Protein AF-A0A1Z5LH35-F1 (afdb_monomer)

InterPro domains:
  IPR001895 Ras guanine-nucleotide exchange factors catalytic domain [PF00617] (7-80)
  IPR023578 Ras guanine nucleotide exchange factor domain superfamily [SSF48366] (7-78)
  IPR036964 Ras guanine-nucleotide exchange factor, catalytic domain superfamily [G3DSA:1.10.840.10] (1-192)
  IPR051853 Adapter protein with SH2 and Ras-GEF domains [PTHR14247] (2-189)

Secondary structure (DSSP, 8-state):
--TTTTS-BHHHHHHHHHHHHSHHHHT-HHHHHHHHHH-HHHHHHIIIIIHHHHHHHHTT-SPPPTT-SB---HHHHHHHHHHHHHHHHT-------TTTTTSTTTTHHHHHHHHHHHHHHHHTHHHHHHHHHHHHTT-PPPHHHHHHTSHHHHHHHHHHHHHHTS-HHHHHHHHHHHHHHHHHHHSPPPPP-

Structure (mmCIF, N/CA/C/O backbone):
data_AF-A0A1Z5LH35-F1
#
_entry.id   AF-A0A1Z5LH35-F1
#
loop_
_atom_site.group_PDB
_atom_site.id
_atom_site.type_symbol
_atom_site.label_atom_id
_atom_site.label_alt_id
_atom_site.label_comp_id
_atom_site.label_asym_id
_atom_site.label_entity_id
_atom_site.label_seq_id
_atom_site.pdbx_PDB_ins_code
_atom_site.Cartn_x
_atom_site.Cartn_y
_atom_site.Cartn_z
_atom_site.occupancy
_atom_site.B_iso_or_equiv
_atom_site.auth_seq_id
_atom_site.auth_comp_id
_atom_site.auth_asym_id
_atom_site.auth_atom_id
_atom_site.pdbx_PDB_model_num
ATOM 1 N N . MET A 1 1 ? 2.728 -15.321 1.284 1.00 66.44 1 MET A N 1
ATOM 2 C CA . MET A 1 1 ? 4.068 -14.771 0.974 1.00 66.44 1 MET A CA 1
ATOM 3 C C . MET A 1 1 ? 4.101 -13.299 1.347 1.00 66.44 1 MET A C 1
ATOM 5 O O . MET A 1 1 ? 3.057 -12.666 1.276 1.00 66.44 1 MET A O 1
ATOM 9 N N . ASP A 1 2 ? 5.255 -12.774 1.773 1.00 84.06 2 ASP A N 1
ATOM 10 C CA . ASP A 1 2 ? 5.416 -11.344 2.081 1.00 84.06 2 ASP A CA 1
ATOM 11 C C . ASP A 1 2 ? 5.342 -10.488 0.805 1.00 84.06 2 ASP A C 1
ATOM 13 O O . ASP A 1 2 ? 6.033 -10.760 -0.179 1.00 84.06 2 ASP A O 1
ATOM 17 N N . THR A 1 3 ? 4.511 -9.445 0.819 1.00 85.94 3 THR A N 1
ATOM 18 C CA . THR A 1 3 ? 4.227 -8.615 -0.360 1.00 85.94 3 THR A CA 1
ATOM 19 C C . THR A 1 3 ? 5.450 -7.836 -0.852 1.00 85.94 3 THR A C 1
ATOM 21 O O . THR A 1 3 ? 5.649 -7.712 -2.059 1.00 85.94 3 THR A O 1
ATOM 24 N N . LYS A 1 4 ? 6.293 -7.319 0.053 1.00 85.19 4 LYS A N 1
ATOM 25 C CA . LYS A 1 4 ? 7.402 -6.424 -0.309 1.00 85.19 4 LYS A CA 1
ATOM 26 C C . LYS A 1 4 ? 8.684 -7.196 -0.606 1.00 85.19 4 LYS A C 1
ATOM 28 O O . LYS A 1 4 ? 9.281 -6.983 -1.653 1.00 85.19 4 LYS A O 1
ATOM 33 N N . THR A 1 5 ? 9.156 -8.024 0.321 1.00 82.19 5 THR A N 1
ATOM 34 C CA . THR A 1 5 ? 10.493 -8.632 0.241 1.00 82.19 5 THR A CA 1
ATOM 35 C C . THR A 1 5 ? 10.489 -9.942 -0.529 1.00 82.19 5 THR A C 1
ATOM 37 O O . THR A 1 5 ? 11.416 -10.172 -1.301 1.00 82.19 5 THR A O 1
ATOM 40 N N . ALA A 1 6 ? 9.456 -10.772 -0.357 1.00 83.62 6 ALA A N 1
ATOM 41 C CA . ALA A 1 6 ? 9.382 -12.065 -1.033 1.00 83.62 6 ALA A CA 1
ATOM 42 C C . ALA A 1 6 ? 8.873 -11.928 -2.472 1.00 83.62 6 ALA A C 1
ATOM 44 O O . ALA A 1 6 ? 9.459 -12.507 -3.379 1.00 83.62 6 ALA A O 1
ATOM 45 N N . VAL A 1 7 ? 7.813 -11.141 -2.687 1.00 88.88 7 VAL A N 1
ATOM 46 C CA . VAL A 1 7 ? 7.216 -10.976 -4.025 1.00 88.88 7 VAL A CA 1
ATOM 47 C C . VAL A 1 7 ? 7.781 -9.769 -4.774 1.00 88.88 7 VAL A C 1
ATOM 49 O O . VAL A 1 7 ? 7.740 -9.735 -5.996 1.00 88.88 7 VAL A O 1
ATOM 52 N N . GLY A 1 8 ? 8.293 -8.743 -4.090 1.00 93.00 8 GLY A N 1
ATOM 53 C CA . GLY A 1 8 ? 8.664 -7.501 -4.776 1.00 93.00 8 GLY A CA 1
ATOM 54 C C . GLY A 1 8 ? 7.445 -6.791 -5.377 1.00 93.00 8 GLY A C 1
ATOM 55 O O . GLY A 1 8 ? 7.545 -6.197 -6.448 1.00 93.00 8 GLY A O 1
ATOM 56 N N . ASN A 1 9 ? 6.279 -6.894 -4.733 1.00 95.25 9 ASN A N 1
ATOM 57 C CA . ASN A 1 9 ? 5.055 -6.201 -5.122 1.00 95.25 9 ASN A CA 1
ATOM 58 C C . ASN A 1 9 ? 4.948 -4.875 -4.353 1.00 95.25 9 ASN A C 1
ATOM 60 O O . ASN A 1 9 ? 4.349 -4.791 -3.278 1.00 95.25 9 ASN A O 1
ATOM 64 N N . LEU A 1 10 ? 5.548 -3.823 -4.903 1.00 94.94 10 LEU A N 1
ATOM 65 C CA . LEU A 1 10 ? 5.571 -2.502 -4.279 1.00 94.94 10 LEU A CA 1
ATOM 66 C C . LEU A 1 10 ? 4.203 -1.812 -4.340 1.00 94.94 10 LEU A C 1
ATOM 68 O O . LEU A 1 10 ? 3.834 -1.137 -3.383 1.00 94.94 10 LEU A O 1
ATOM 72 N N . HIS A 1 11 ? 3.420 -2.028 -5.401 1.00 93.81 11 HIS A N 1
ATOM 73 C CA . HIS A 1 11 ? 2.063 -1.482 -5.513 1.00 93.81 11 HIS A CA 1
ATOM 74 C C . HIS A 1 11 ? 1.117 -2.038 -4.432 1.00 93.81 11 HIS A C 1
ATOM 76 O O . HIS A 1 11 ? 0.473 -1.277 -3.709 1.00 93.81 11 HIS A O 1
ATOM 82 N N . GLY A 1 12 ? 1.085 -3.361 -4.250 1.00 94.00 12 GLY A N 1
ATOM 83 C CA . GLY A 1 12 ? 0.299 -4.006 -3.196 1.00 94.00 12 GLY A CA 1
ATOM 84 C C . GLY A 1 12 ? 0.785 -3.632 -1.795 1.00 94.00 12 GLY A C 1
ATOM 85 O O . GLY A 1 12 ? -0.023 -3.386 -0.900 1.00 94.00 12 GLY A O 1
ATOM 86 N N . PHE A 1 13 ? 2.104 -3.513 -1.609 1.00 95.50 13 PHE A N 1
ATOM 87 C CA . PHE A 1 13 ? 2.681 -2.994 -0.368 1.00 95.50 13 PHE A CA 1
ATOM 88 C C . PHE A 1 13 ? 2.181 -1.574 -0.062 1.00 95.50 13 PHE A C 1
ATOM 90 O O . PHE A 1 13 ? 1.767 -1.310 1.068 1.00 95.50 13 PHE A O 1
ATOM 97 N N . THR A 1 14 ? 2.154 -0.676 -1.052 1.00 94.62 14 THR A N 1
ATOM 98 C CA . THR A 1 14 ? 1.610 0.679 -0.892 1.00 94.62 14 THR A CA 1
ATOM 99 C C . THR A 1 14 ? 0.160 0.656 -0.419 1.00 94.62 14 THR A C 1
ATOM 101 O O . THR A 1 14 ? -0.150 1.361 0.541 1.00 94.62 14 THR A O 1
ATOM 104 N N . GLY A 1 15 ? -0.701 -0.176 -1.014 1.00 94.56 15 GLY A N 1
ATOM 105 C CA . GLY A 1 15 ? -2.107 -0.283 -0.604 1.00 94.56 15 GLY A CA 1
ATOM 106 C C . GLY A 1 15 ? -2.273 -0.664 0.873 1.00 94.56 15 GLY A C 1
ATOM 107 O O . GLY A 1 15 ? -3.023 -0.016 1.605 1.00 94.56 15 GLY A O 1
ATOM 108 N N . ILE A 1 16 ? -1.498 -1.645 1.353 1.00 95.94 16 ILE A N 1
ATOM 109 C CA . ILE A 1 16 ? -1.498 -2.052 2.771 1.00 95.94 16 ILE A CA 1
ATOM 110 C C . ILE A 1 16 ? -1.027 -0.899 3.668 1.00 95.94 16 ILE A C 1
ATOM 112 O O . ILE A 1 16 ? -1.641 -0.605 4.695 1.00 95.94 16 ILE A O 1
ATOM 116 N N . MET A 1 17 ? 0.058 -0.226 3.288 1.00 95.75 17 MET A N 1
ATOM 117 C CA . MET A 1 17 ? 0.629 0.856 4.090 1.00 95.75 17 MET A CA 1
ATOM 118 C C . MET A 1 17 ? -0.280 2.085 4.161 1.00 95.75 17 MET A C 1
ATOM 120 O O . MET A 1 17 ? -0.356 2.724 5.214 1.00 95.75 17 MET A O 1
ATOM 124 N N . GLN A 1 18 ? -0.991 2.403 3.078 1.00 93.81 18 GLN A N 1
ATOM 125 C CA . GLN A 1 18 ? -1.991 3.469 3.068 1.00 93.81 18 GLN A CA 1
ATOM 126 C C . GLN A 1 18 ? -3.184 3.116 3.953 1.00 93.81 18 GLN A C 1
ATOM 128 O O . GLN A 1 18 ? -3.599 3.959 4.746 1.00 93.81 18 GLN A O 1
ATOM 133 N N . ALA A 1 19 ? -3.665 1.868 3.911 1.00 95.69 19 ALA A N 1
ATOM 134 C CA . ALA A 1 19 ? -4.724 1.405 4.804 1.00 95.69 19 ALA A CA 1
ATOM 135 C C . ALA A 1 19 ? -4.324 1.562 6.283 1.00 95.69 19 ALA A C 1
ATOM 137 O O . ALA A 1 19 ? -5.061 2.158 7.064 1.00 95.69 19 ALA A O 1
ATOM 138 N N . LEU A 1 20 ? -3.114 1.135 6.664 1.00 96.38 20 LEU A N 1
ATOM 139 C CA . LEU A 1 20 ? -2.594 1.316 8.031 1.00 96.38 20 LEU A CA 1
ATOM 140 C C . LEU A 1 20 ? -2.408 2.790 8.436 1.00 96.38 20 LEU A C 1
ATOM 142 O O . LEU A 1 20 ? -2.341 3.092 9.629 1.00 96.38 20 LEU A O 1
ATOM 146 N N . SER A 1 21 ? -2.320 3.692 7.457 1.00 93.69 21 SER A N 1
ATOM 147 C CA . SER A 1 21 ? -2.171 5.137 7.660 1.00 93.69 21 SER A CA 1
ATOM 148 C C . SER A 1 21 ? -3.501 5.898 7.634 1.00 93.69 21 SER A C 1
ATOM 150 O O . SER A 1 21 ? -3.497 7.104 7.877 1.00 93.69 21 SER A O 1
ATOM 152 N N . LEU A 1 22 ? -4.634 5.231 7.367 1.00 96.00 22 LEU A N 1
ATOM 153 C CA . LEU A 1 22 ? -5.957 5.854 7.440 1.00 96.00 22 LEU A CA 1
ATOM 154 C C . LEU A 1 22 ? -6.189 6.430 8.836 1.00 96.00 22 LEU A C 1
ATOM 156 O O . LEU A 1 22 ? -5.891 5.780 9.841 1.00 96.00 22 LEU A O 1
ATOM 160 N N . THR A 1 23 ? -6.770 7.626 8.914 1.00 95.38 23 THR A N 1
ATOM 161 C CA . THR A 1 23 ? -7.014 8.315 10.191 1.00 95.38 23 THR A CA 1
ATOM 162 C C . THR A 1 23 ? -7.866 7.466 11.133 1.00 95.38 23 THR A C 1
ATOM 164 O O . THR A 1 23 ? -7.584 7.411 12.331 1.00 95.38 23 THR A O 1
ATOM 167 N N . GLN A 1 24 ? -8.836 6.728 10.585 1.00 97.06 24 GLN A N 1
ATOM 168 C CA . GLN A 1 24 ? -9.722 5.803 11.293 1.00 97.06 24 GLN A CA 1
ATOM 169 C C . GLN A 1 24 ? -8.972 4.621 11.927 1.00 97.06 24 GLN A C 1
ATOM 171 O O . GLN A 1 24 ? -9.403 4.126 12.968 1.00 97.06 24 GLN A O 1
ATOM 176 N N . ILE A 1 25 ? -7.853 4.184 11.342 1.00 97.00 25 ILE A N 1
ATOM 177 C CA . ILE A 1 25 ? -7.017 3.097 11.875 1.00 97.00 25 ILE A CA 1
ATOM 178 C C . ILE A 1 25 ? -5.926 3.661 12.792 1.00 97.00 25 ILE A C 1
ATOM 180 O O . ILE A 1 25 ? -5.724 3.167 13.901 1.00 97.00 25 ILE A O 1
ATOM 184 N N . ALA A 1 26 ? -5.245 4.731 12.381 1.00 95.62 26 ALA A N 1
ATOM 185 C CA . ALA A 1 26 ? -4.157 5.351 13.137 1.00 95.62 26 ALA A CA 1
ATOM 186 C C . ALA A 1 26 ? -4.597 5.855 14.526 1.00 95.62 26 ALA A C 1
ATOM 188 O O . ALA A 1 26 ? -3.802 5.847 15.467 1.00 95.62 26 ALA A O 1
ATOM 189 N N . ARG A 1 27 ? -5.870 6.248 14.687 1.00 96.44 27 ARG A N 1
ATOM 190 C CA . ARG A 1 27 ? -6.415 6.733 15.967 1.00 96.44 27 ARG A CA 1
ATOM 191 C C . ARG A 1 27 ? -6.674 5.658 17.027 1.00 96.44 27 ARG A C 1
ATOM 193 O O . ARG A 1 27 ? -6.949 6.028 18.166 1.00 96.44 27 ARG A O 1
ATOM 200 N N . LEU A 1 28 ? -6.632 4.371 16.674 1.00 96.88 28 LEU A N 1
ATOM 201 C CA . LEU A 1 28 ? -6.952 3.249 17.569 1.00 96.88 28 LEU A CA 1
ATOM 202 C C . LEU A 1 28 ? -5.819 3.009 18.588 1.00 96.88 28 LEU A C 1
ATOM 204 O O . LEU A 1 28 ? -5.029 2.068 18.473 1.00 96.88 28 LEU A O 1
ATOM 208 N N . LYS A 1 29 ? -5.667 3.928 19.551 1.00 96.00 29 LYS A N 1
ATOM 209 C CA . LYS A 1 29 ? -4.555 3.973 20.514 1.00 96.00 29 LYS A CA 1
ATOM 210 C C . LYS A 1 29 ? -4.417 2.673 21.305 1.00 96.00 29 LYS A C 1
ATOM 212 O O . LYS A 1 29 ? -3.288 2.206 21.471 1.00 96.00 29 LYS A O 1
ATOM 217 N N . ALA A 1 30 ? -5.517 2.089 21.782 1.00 96.50 30 ALA A N 1
ATOM 218 C CA . ALA A 1 30 ? -5.477 0.862 22.580 1.00 96.50 30 ALA A CA 1
ATOM 219 C C . ALA A 1 30 ? -5.042 -0.343 21.730 1.00 96.50 30 ALA A C 1
ATOM 221 O O . ALA A 1 30 ? -4.212 -1.150 22.164 1.00 96.50 30 ALA A O 1
ATOM 222 N N . THR A 1 31 ? -5.524 -0.417 20.489 1.00 96.75 31 THR A N 1
ATOM 223 C CA . THR A 1 31 ? -5.120 -1.433 19.510 1.00 96.75 31 THR A CA 1
ATOM 224 C C . THR A 1 31 ? -3.628 -1.324 19.187 1.00 96.75 31 THR A C 1
ATOM 226 O O . THR A 1 31 ? -2.892 -2.307 19.303 1.00 96.75 31 THR A O 1
ATOM 229 N N . TRP A 1 32 ? -3.137 -0.121 18.869 1.00 97.00 32 TRP A N 1
ATOM 230 C CA . TRP A 1 32 ? -1.714 0.110 18.597 1.00 97.00 32 TRP A CA 1
ATOM 231 C C . TRP A 1 32 ? -0.825 -0.129 19.824 1.00 97.00 32 TRP A C 1
ATOM 233 O O . TRP A 1 32 ? 0.305 -0.601 19.681 1.00 97.00 32 TRP A O 1
ATOM 243 N N . LEU A 1 33 ? -1.303 0.173 21.035 1.00 97.38 33 LEU A N 1
ATOM 244 C CA . LEU A 1 33 ? -0.593 -0.151 22.275 1.00 97.38 33 LEU A CA 1
ATOM 245 C C . LEU A 1 33 ? -0.480 -1.668 22.462 1.00 97.38 33 LEU A C 1
ATOM 247 O O . LEU A 1 33 ? 0.614 -2.173 22.711 1.00 97.38 33 LEU A O 1
ATOM 251 N N . THR A 1 34 ? -1.579 -2.395 22.257 1.00 97.81 34 THR A N 1
ATOM 252 C CA . THR A 1 34 ? -1.605 -3.862 22.336 1.00 97.81 34 THR A CA 1
ATOM 253 C C . THR A 1 34 ? -0.658 -4.486 21.312 1.00 97.81 34 THR A C 1
ATOM 255 O O . THR A 1 34 ? 0.086 -5.407 21.649 1.00 97.81 34 THR A O 1
ATOM 258 N N . LEU A 1 35 ? -0.614 -3.954 20.084 1.00 97.75 35 LEU A N 1
ATOM 259 C CA . LEU A 1 35 ? 0.339 -4.383 19.058 1.00 97.75 35 LEU A CA 1
ATOM 260 C C . LEU A 1 35 ? 1.789 -4.191 19.524 1.00 97.75 35 LEU A C 1
ATOM 262 O O . LEU A 1 35 ? 2.598 -5.104 19.382 1.00 97.75 35 LEU A O 1
ATOM 266 N N . ARG A 1 36 ? 2.124 -3.037 20.115 1.00 97.94 36 ARG A N 1
ATOM 267 C CA . ARG A 1 36 ? 3.479 -2.771 20.633 1.00 97.94 36 ARG A CA 1
ATOM 268 C C . ARG A 1 36 ? 3.862 -3.705 21.779 1.00 97.94 36 ARG A C 1
ATOM 270 O O . ARG A 1 36 ? 5.020 -4.103 21.855 1.00 97.94 36 ARG A O 1
ATOM 277 N N . GLN A 1 37 ? 2.908 -4.063 22.635 1.00 97.75 37 GLN A N 1
ATOM 278 C CA . GLN A 1 3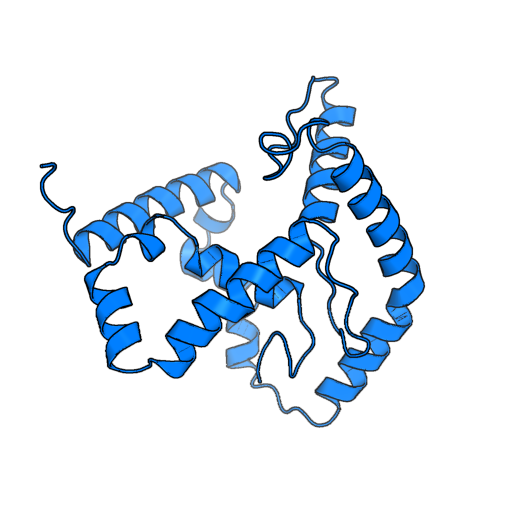7 ? 3.137 -4.949 23.778 1.00 97.75 37 GLN A CA 1
ATOM 279 C C . GLN A 1 37 ? 3.249 -6.425 23.376 1.00 97.75 37 GLN A C 1
ATOM 281 O O . GLN A 1 37 ? 4.125 -7.124 23.873 1.00 97.75 37 GLN A O 1
ATOM 286 N N . LYS A 1 38 ? 2.376 -6.908 22.482 1.00 98.25 38 LYS A N 1
ATOM 287 C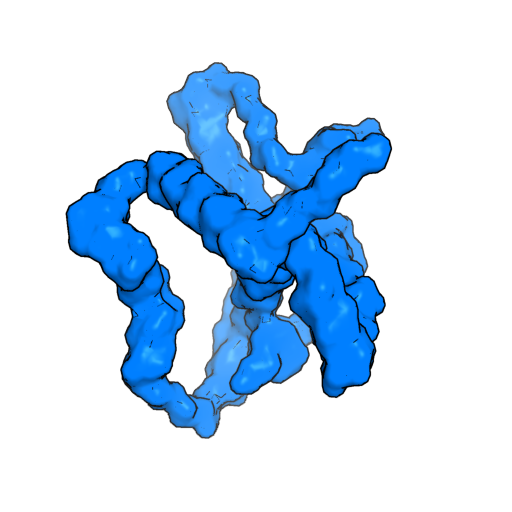 CA . LYS A 1 38 ? 2.293 -8.336 22.117 1.00 98.25 38 LYS A CA 1
ATOM 288 C C . LYS A 1 38 ? 3.110 -8.710 20.881 1.00 98.25 38 LYS A C 1
ATOM 290 O O . LYS A 1 38 ? 3.536 -9.852 20.750 1.00 98.25 38 LYS A O 1
ATOM 295 N N . HIS A 1 39 ? 3.335 -7.761 19.976 1.00 97.69 39 HIS A N 1
ATOM 296 C CA . HIS A 1 39 ? 4.014 -7.964 18.694 1.00 97.69 39 HIS A CA 1
ATOM 297 C C . HIS A 1 39 ? 5.057 -6.868 18.451 1.00 97.69 39 HIS A C 1
ATOM 299 O O . HIS A 1 39 ? 5.091 -6.229 17.396 1.00 97.69 39 HIS A O 1
ATOM 305 N N . THR A 1 40 ? 5.924 -6.643 19.441 1.00 97.38 40 THR A N 1
ATOM 306 C CA . THR A 1 40 ? 6.900 -5.543 19.461 1.00 97.38 40 THR A CA 1
ATOM 307 C C . THR A 1 40 ? 7.773 -5.493 18.209 1.00 97.38 40 THR A C 1
ATOM 309 O O . THR A 1 40 ? 7.978 -4.416 17.656 1.00 97.38 40 THR A O 1
ATOM 312 N N . VAL A 1 41 ? 8.237 -6.647 17.715 1.00 97.38 41 VAL A N 1
ATOM 313 C CA . VAL A 1 41 ? 9.068 -6.730 16.501 1.00 97.38 41 VAL A CA 1
ATOM 314 C C . VAL A 1 41 ? 8.314 -6.207 15.276 1.00 97.38 41 VAL A C 1
ATOM 316 O O . VAL A 1 41 ? 8.856 -5.403 14.520 1.00 97.38 41 VAL A O 1
ATOM 319 N N . SER A 1 42 ? 7.051 -6.604 15.102 1.00 95.50 42 SER A N 1
ATOM 320 C CA . SER A 1 42 ? 6.210 -6.147 13.989 1.00 95.50 42 SER A CA 1
ATOM 321 C C . SER A 1 42 ? 5.890 -4.657 14.098 1.00 95.50 42 SER A C 1
ATOM 323 O O . SER A 1 42 ? 5.983 -3.935 13.106 1.00 95.50 42 SER A O 1
ATOM 325 N N . ALA A 1 43 ? 5.570 -4.176 15.305 1.00 96.38 43 ALA A N 1
ATOM 326 C CA . ALA A 1 43 ? 5.322 -2.758 15.550 1.00 96.38 43 ALA A CA 1
ATOM 327 C C . ALA A 1 43 ? 6.566 -1.907 15.243 1.00 96.38 43 ALA A C 1
ATOM 329 O O . ALA A 1 43 ? 6.471 -0.894 14.551 1.00 96.38 43 ALA A O 1
ATOM 330 N N . LEU A 1 44 ? 7.745 -2.348 15.692 1.00 96.62 44 LEU A N 1
ATOM 331 C CA . LEU A 1 44 ? 9.011 -1.683 15.398 1.00 96.62 44 LEU A CA 1
ATOM 332 C C . LEU A 1 44 ? 9.315 -1.699 13.896 1.00 96.62 44 LEU A C 1
ATOM 334 O O . LEU A 1 44 ? 9.717 -0.674 13.348 1.00 96.62 44 LEU A O 1
ATOM 338 N N . ALA A 1 45 ? 9.104 -2.829 13.215 1.00 95.75 45 ALA A N 1
ATOM 339 C CA . ALA A 1 45 ? 9.318 -2.941 11.774 1.00 95.75 45 ALA A CA 1
ATOM 340 C C . ALA A 1 45 ? 8.406 -1.992 10.982 1.00 95.75 45 ALA A C 1
ATOM 342 O O . ALA A 1 45 ? 8.871 -1.339 10.044 1.00 95.75 45 ALA A O 1
ATOM 343 N N . TYR A 1 46 ? 7.137 -1.864 11.377 1.00 95.31 46 TYR A N 1
ATOM 344 C CA . TYR A 1 46 ? 6.207 -0.907 10.778 1.00 95.31 46 TYR A CA 1
ATOM 345 C C . TYR A 1 46 ? 6.714 0.538 10.895 1.00 95.31 46 TYR A C 1
ATOM 347 O O . TYR A 1 46 ? 6.802 1.240 9.886 1.00 95.31 46 TYR A O 1
ATOM 355 N N . GLU A 1 47 ? 7.107 0.954 12.102 1.00 95.12 47 GLU A N 1
ATOM 356 C CA . GLU A 1 47 ? 7.560 2.320 12.400 1.00 95.12 47 GLU A CA 1
ATOM 357 C C . GLU A 1 47 ? 8.906 2.662 11.741 1.00 95.12 47 GLU A C 1
ATOM 359 O O . GLU A 1 47 ? 9.065 3.736 11.165 1.00 95.12 47 GLU A O 1
ATOM 364 N N . THR A 1 48 ? 9.875 1.746 11.803 1.00 95.25 48 THR A N 1
ATOM 365 C CA . THR A 1 48 ? 11.276 2.030 11.433 1.00 95.25 48 THR A CA 1
ATOM 366 C C . THR A 1 48 ? 11.648 1.613 10.017 1.00 95.25 48 THR A C 1
ATOM 368 O O . THR A 1 48 ? 12.617 2.132 9.469 1.00 95.25 48 THR A O 1
ATOM 371 N N . LYS A 1 49 ? 10.907 0.681 9.407 1.00 93.19 49 LYS A N 1
ATOM 372 C CA . LYS A 1 49 ? 11.231 0.155 8.072 1.00 93.19 49 LYS A CA 1
ATOM 373 C C . LYS A 1 49 ? 10.112 0.402 7.079 1.00 93.19 49 LYS A C 1
ATOM 375 O O . LYS A 1 49 ? 10.351 1.002 6.032 1.00 93.19 49 LYS A O 1
ATOM 380 N N . LEU A 1 50 ? 8.896 -0.057 7.376 1.00 94.50 50 LEU A N 1
ATOM 381 C CA . LEU A 1 50 ? 7.819 -0.060 6.385 1.00 94.50 50 LEU A CA 1
ATOM 382 C C . LEU A 1 50 ? 7.318 1.356 6.084 1.00 94.50 50 LEU A C 1
ATOM 384 O O . LEU A 1 50 ? 7.259 1.737 4.915 1.00 94.50 50 LEU A O 1
ATOM 388 N N . ARG A 1 51 ? 7.028 2.171 7.107 1.00 94.12 51 ARG A N 1
ATOM 389 C CA . ARG A 1 51 ? 6.567 3.552 6.893 1.00 94.12 51 ARG A CA 1
ATOM 390 C C . ARG A 1 51 ? 7.628 4.425 6.202 1.00 94.12 51 ARG A C 1
ATOM 392 O O . ARG A 1 51 ? 7.267 5.083 5.226 1.00 94.12 51 ARG A O 1
ATOM 399 N N . PRO A 1 52 ? 8.919 4.394 6.596 1.00 94.12 52 PRO A N 1
ATOM 400 C CA . PRO A 1 52 ? 9.966 5.087 5.846 1.00 94.12 52 PRO A CA 1
ATOM 401 C C . PRO A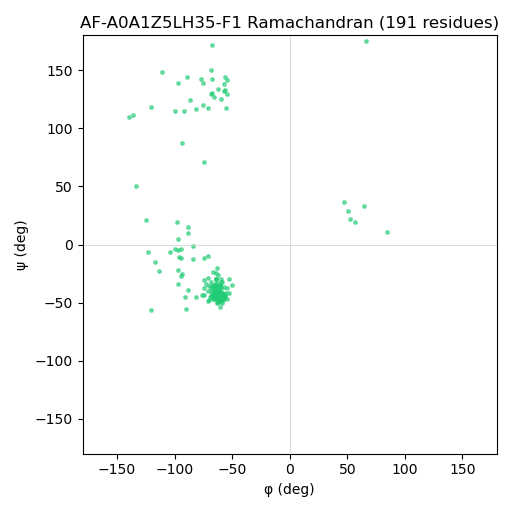 1 52 ? 10.121 4.589 4.406 1.00 94.12 52 PRO A C 1
ATOM 403 O O . PRO A 1 52 ? 10.343 5.407 3.525 1.00 94.12 52 PRO A O 1
ATOM 406 N N . THR A 1 53 ? 9.936 3.287 4.139 1.00 93.50 53 THR A N 1
ATOM 407 C CA . THR A 1 53 ? 9.954 2.755 2.759 1.00 93.50 53 THR A CA 1
ATOM 408 C C . THR A 1 53 ? 8.847 3.370 1.903 1.00 93.50 53 THR A C 1
ATOM 410 O O . THR A 1 53 ? 9.086 3.706 0.750 1.00 93.50 53 THR A O 1
ATOM 413 N N . LEU A 1 54 ? 7.620 3.489 2.428 1.00 92.69 54 LEU A N 1
ATOM 414 C CA . LEU A 1 54 ? 6.535 4.113 1.666 1.00 92.69 54 LEU A CA 1
ATOM 415 C C . LEU A 1 54 ? 6.895 5.557 1.298 1.00 92.69 54 LEU A C 1
ATOM 417 O O . LEU A 1 54 ? 6.764 5.928 0.135 1.00 92.69 54 LEU A O 1
ATOM 421 N N . ARG A 1 55 ? 7.399 6.328 2.270 1.00 91.38 55 ARG A N 1
ATOM 422 C CA . ARG A 1 55 ? 7.835 7.711 2.036 1.00 91.38 55 ARG A CA 1
ATOM 423 C C . ARG A 1 55 ? 8.955 7.786 1.004 1.00 91.38 55 ARG A C 1
ATOM 425 O O . ARG A 1 55 ? 8.833 8.526 0.044 1.00 91.38 55 ARG A O 1
ATOM 432 N N . SER A 1 56 ? 9.989 6.953 1.119 1.00 92.31 56 SER A N 1
ATOM 433 C CA . SER A 1 56 ? 11.109 6.996 0.175 1.00 92.31 56 SER A CA 1
ATOM 434 C C . SER A 1 56 ? 10.716 6.641 -1.264 1.00 92.31 56 SER A C 1
ATOM 436 O O . SER A 1 56 ? 11.310 7.167 -2.202 1.00 92.31 56 SER A O 1
ATOM 438 N N . MET A 1 57 ? 9.698 5.795 -1.465 1.00 92.44 57 MET A N 1
ATOM 439 C CA . MET A 1 57 ? 9.123 5.561 -2.797 1.00 92.44 57 MET A CA 1
ATOM 440 C C . MET A 1 57 ? 8.329 6.769 -3.315 1.00 92.44 57 MET A C 1
ATOM 442 O O . MET A 1 57 ? 8.423 7.089 -4.496 1.00 92.44 57 MET A O 1
ATOM 446 N N . GLN A 1 58 ? 7.568 7.447 -2.450 1.00 90.50 58 GLN A N 1
ATOM 447 C CA . GLN A 1 58 ? 6.850 8.679 -2.806 1.00 90.50 58 GLN A CA 1
ATOM 448 C C . GLN A 1 58 ? 7.820 9.822 -3.146 1.00 90.50 58 GLN A C 1
ATOM 450 O O . GLN A 1 58 ? 7.564 10.575 -4.082 1.00 90.50 58 GLN A O 1
ATOM 455 N N . ASP A 1 59 ? 8.959 9.877 -2.457 1.00 91.12 59 ASP A N 1
ATOM 456 C CA . ASP A 1 59 ? 10.000 10.895 -2.625 1.00 91.12 59 ASP A CA 1
ATOM 457 C C . ASP A 1 59 ? 11.045 10.530 -3.703 1.00 91.12 59 ASP A C 1
ATOM 459 O O . ASP A 1 59 ? 12.096 11.162 -3.776 1.00 91.12 59 ASP A O 1
ATOM 463 N N . CYS A 1 60 ? 10.823 9.472 -4.497 1.00 90.12 60 CYS A N 1
ATOM 464 C CA . CYS A 1 60 ? 11.765 8.980 -5.519 1.00 90.12 60 CYS A CA 1
ATOM 465 C C . CYS A 1 60 ? 13.208 8.726 -5.020 1.00 90.12 60 CYS A C 1
ATOM 467 O O . CYS A 1 60 ? 14.146 8.679 -5.814 1.00 90.12 60 CYS A O 1
ATOM 469 N N . SER A 1 61 ? 13.406 8.531 -3.715 1.00 87.38 61 SER A N 1
ATOM 470 C CA . SER A 1 61 ? 14.729 8.382 -3.088 1.00 87.38 61 SER A CA 1
ATOM 471 C C . SER A 1 61 ? 15.141 6.925 -2.870 1.00 87.38 61 SER A C 1
ATOM 473 O O . SER A 1 61 ? 16.261 6.648 -2.442 1.00 87.38 61 SER A O 1
ATOM 475 N N . ASN A 1 62 ? 14.248 5.977 -3.162 1.00 77.81 62 ASN A N 1
ATOM 476 C CA . ASN A 1 62 ? 14.509 4.553 -3.009 1.00 77.81 62 ASN A CA 1
ATOM 477 C C . ASN A 1 62 ? 14.879 3.908 -4.353 1.00 77.81 62 ASN A C 1
ATOM 479 O O . ASN A 1 62 ? 14.008 3.820 -5.224 1.00 77.81 62 ASN A O 1
ATOM 483 N N . PRO A 1 63 ? 16.110 3.396 -4.534 1.00 75.50 63 PRO A N 1
ATOM 484 C CA . PRO A 1 63 ? 16.424 2.608 -5.715 1.00 75.50 63 PRO A CA 1
ATOM 485 C C . PRO A 1 63 ? 15.552 1.350 -5.736 1.00 75.50 63 PRO A C 1
ATOM 487 O O . PRO A 1 63 ? 15.380 0.657 -4.729 1.00 75.50 63 PRO A O 1
ATOM 490 N N . GLN A 1 64 ? 14.979 1.056 -6.899 1.00 79.94 64 GLN A N 1
ATOM 491 C CA . GLN A 1 64 ? 14.118 -0.104 -7.056 1.00 79.94 64 GLN A CA 1
ATOM 492 C C . GLN A 1 64 ? 14.933 -1.396 -6.908 1.00 79.94 64 GLN A C 1
ATOM 494 O O . GLN A 1 64 ? 15.979 -1.566 -7.535 1.00 79.94 64 GLN A O 1
ATOM 499 N N . ALA A 1 65 ? 14.453 -2.319 -6.071 1.00 85.88 65 ALA A N 1
ATOM 500 C CA . ALA A 1 65 ? 15.147 -3.579 -5.832 1.00 85.88 65 ALA A CA 1
ATOM 501 C C . ALA A 1 65 ? 15.142 -4.459 -7.101 1.00 85.88 65 ALA A C 1
ATOM 503 O O . ALA A 1 65 ? 14.124 -4.514 -7.800 1.00 85.88 65 ALA A O 1
ATOM 504 N N . PRO A 1 66 ? 16.228 -5.196 -7.396 1.00 86.62 66 PRO A N 1
ATOM 505 C CA . PRO A 1 66 ? 16.348 -5.974 -8.634 1.00 86.62 66 PRO A CA 1
ATOM 506 C C . PRO A 1 66 ? 15.319 -7.107 -8.750 1.00 86.62 66 PRO A C 1
ATOM 508 O O . PRO A 1 66 ? 14.963 -7.500 -9.857 1.00 86.62 66 PRO A O 1
ATOM 511 N N . ASN A 1 67 ? 14.801 -7.602 -7.623 1.00 90.75 67 ASN A N 1
ATOM 512 C CA . ASN A 1 67 ? 13.770 -8.639 -7.553 1.00 90.75 67 ASN A CA 1
ATOM 513 C C . ASN A 1 67 ? 12.331 -8.085 -7.597 1.00 90.75 67 ASN A C 1
ATOM 515 O O . ASN A 1 67 ? 11.392 -8.788 -7.233 1.00 90.75 67 ASN A O 1
ATOM 519 N N . THR A 1 68 ? 12.134 -6.822 -7.984 1.00 95.19 68 THR A N 1
ATOM 520 C CA . THR A 1 68 ? 10.788 -6.235 -8.058 1.00 95.19 68 THR A CA 1
ATOM 521 C C . THR A 1 68 ? 9.962 -6.930 -9.142 1.00 95.19 68 THR A C 1
ATOM 523 O O . THR A 1 68 ? 10.396 -6.997 -10.291 1.00 95.19 68 THR A O 1
ATOM 526 N N . CYS A 1 69 ? 8.770 -7.414 -8.792 1.00 95.56 69 CYS A N 1
ATOM 527 C CA . CYS A 1 69 ? 7.799 -7.980 -9.736 1.00 95.56 69 CYS A CA 1
ATOM 528 C C . CYS A 1 69 ? 6.731 -6.964 -10.146 1.00 95.56 69 CYS A C 1
ATOM 530 O O . CYS A 1 69 ? 6.260 -6.990 -11.277 1.00 95.56 69 CYS A O 1
ATOM 532 N N . LEU A 1 70 ? 6.340 -6.068 -9.234 1.00 95.12 70 LEU A N 1
ATOM 533 C CA . LEU A 1 70 ? 5.388 -4.997 -9.524 1.00 95.12 70 LEU A CA 1
ATOM 534 C C . LEU A 1 70 ? 5.899 -3.687 -8.905 1.00 95.12 70 LEU A C 1
ATOM 536 O O . LEU A 1 70 ? 5.966 -3.596 -7.675 1.00 95.12 70 LEU A O 1
ATOM 540 N N . PRO A 1 71 ? 6.302 -2.690 -9.718 1.00 95.12 71 PRO A N 1
ATOM 541 C CA . PRO A 1 71 ? 6.866 -1.439 -9.221 1.00 95.12 71 PRO A CA 1
ATOM 542 C C . PRO A 1 71 ? 5.846 -0.585 -8.462 1.00 95.12 71 PRO A C 1
ATOM 544 O O . PRO A 1 71 ? 4.644 -0.854 -8.440 1.00 95.12 71 PRO A O 1
ATOM 547 N N . TYR A 1 72 ? 6.343 0.478 -7.833 1.00 93.88 72 TYR A N 1
ATOM 548 C CA . TYR A 1 72 ? 5.494 1.534 -7.303 1.00 93.88 72 TYR A CA 1
ATOM 549 C C . TYR A 1 72 ? 4.900 2.339 -8.466 1.00 93.88 72 TYR A C 1
ATOM 551 O O . TYR A 1 72 ? 5.635 2.943 -9.239 1.00 93.88 72 TYR A O 1
ATOM 559 N N . LEU A 1 73 ? 3.571 2.323 -8.594 1.00 93.25 73 LEU A N 1
ATOM 560 C CA . LEU A 1 73 ? 2.861 2.932 -9.728 1.00 93.25 73 LEU A CA 1
ATOM 561 C C . LEU A 1 73 ? 1.934 4.087 -9.336 1.00 93.25 73 LEU A C 1
ATOM 563 O O . LEU A 1 73 ? 1.504 4.832 -10.208 1.00 93.25 73 LEU A O 1
ATOM 567 N N . LEU A 1 74 ? 1.608 4.232 -8.047 1.00 92.12 74 LEU A N 1
ATOM 568 C CA . LEU A 1 74 ? 0.499 5.084 -7.612 1.00 92.12 74 LEU A CA 1
ATOM 569 C C . LEU A 1 74 ? 0.692 6.553 -8.015 1.00 92.12 74 LEU A C 1
ATOM 571 O O . LEU A 1 74 ? -0.168 7.095 -8.694 1.00 92.12 74 LEU A O 1
ATOM 575 N N . SER A 1 75 ? 1.828 7.166 -7.661 1.00 91.50 75 SER A N 1
ATOM 576 C CA . SER A 1 75 ? 2.131 8.558 -8.027 1.00 91.50 75 SER A CA 1
ATOM 577 C C . SER A 1 75 ? 2.042 8.807 -9.527 1.00 91.50 75 SER A C 1
ATOM 579 O O . SER A 1 75 ? 1.430 9.780 -9.953 1.00 91.50 75 SER A O 1
ATOM 581 N N . LEU A 1 76 ? 2.643 7.920 -10.325 1.00 92.69 76 LEU A N 1
ATOM 582 C CA . LEU A 1 76 ? 2.655 8.048 -11.777 1.00 92.69 76 LEU A CA 1
ATOM 583 C C . LEU A 1 76 ? 1.235 7.985 -12.346 1.00 92.69 76 LEU A C 1
ATOM 585 O O . LEU A 1 76 ? 0.871 8.835 -13.151 1.00 92.69 76 LEU A O 1
ATOM 589 N N . ILE A 1 77 ? 0.431 7.011 -11.909 1.00 92.69 77 ILE A N 1
ATOM 590 C CA . IL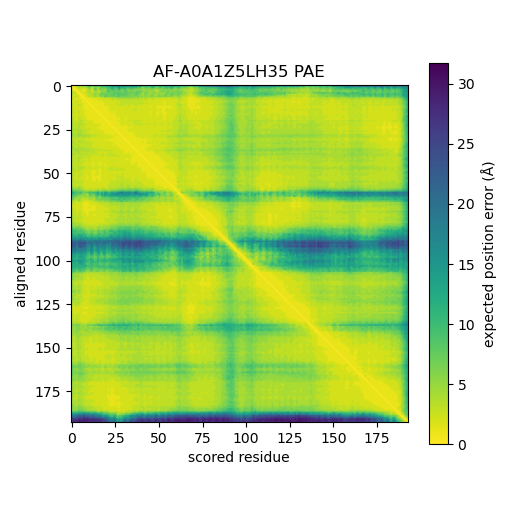E A 1 77 ? -0.964 6.875 -12.345 1.00 92.69 77 ILE A CA 1
ATOM 591 C C . ILE A 1 77 ? -1.754 8.134 -11.976 1.00 92.69 77 ILE A C 1
ATOM 593 O O . ILE A 1 77 ? -2.394 8.707 -12.849 1.00 92.69 77 ILE A O 1
ATOM 597 N N . THR A 1 78 ? -1.644 8.623 -10.737 1.00 90.25 78 THR A N 1
ATOM 598 C CA . THR A 1 78 ? -2.351 9.838 -10.300 1.00 90.25 78 THR A CA 1
ATOM 599 C C . THR A 1 78 ? -1.941 11.070 -11.109 1.00 90.25 78 THR A C 1
ATOM 601 O O . THR A 1 78 ? -2.809 11.847 -11.505 1.00 90.25 78 THR A O 1
ATOM 604 N N . ILE A 1 79 ? -0.646 11.240 -11.411 1.00 90.94 79 ILE A N 1
ATOM 605 C CA . ILE A 1 79 ? -0.160 12.334 -12.270 1.00 90.94 79 ILE A CA 1
ATOM 606 C C . ILE A 1 79 ? -0.800 12.250 -13.662 1.00 90.94 79 ILE A C 1
ATOM 608 O O . ILE A 1 79 ? -1.306 13.251 -14.169 1.00 90.94 79 ILE A O 1
ATOM 612 N N . LEU A 1 80 ? -0.795 11.063 -14.276 1.00 91.12 80 LEU A N 1
ATOM 613 C CA . LEU A 1 80 ? -1.306 10.859 -15.634 1.00 91.12 80 LEU A CA 1
ATOM 614 C C . LEU A 1 80 ? -2.829 11.011 -15.716 1.00 91.12 80 LEU A C 1
ATOM 616 O O . LEU A 1 80 ? -3.312 11.703 -16.608 1.00 91.12 80 LEU A O 1
ATOM 620 N N . GLU A 1 81 ? -3.577 10.415 -14.786 1.00 87.69 81 GLU A N 1
ATOM 621 C CA . GLU A 1 81 ? -5.038 10.548 -14.712 1.00 87.69 81 GLU A CA 1
ATOM 622 C C . GLU A 1 81 ? -5.439 12.013 -14.571 1.00 87.69 81 GLU A C 1
ATOM 624 O O . GLU A 1 81 ? -6.277 12.510 -15.322 1.00 87.69 81 GLU A O 1
ATOM 629 N N . THR A 1 82 ? -4.776 12.729 -13.663 1.00 83.88 82 THR A N 1
ATOM 630 C CA . THR A 1 82 ? -5.086 14.133 -13.415 1.00 83.88 82 THR A CA 1
ATOM 631 C C . THR A 1 82 ? -4.715 15.018 -14.604 1.00 83.88 82 THR A C 1
ATOM 633 O O . THR A 1 82 ? -5.467 15.927 -14.947 1.00 83.88 82 THR A O 1
ATOM 636 N N . TYR A 1 83 ? -3.599 14.735 -15.285 1.00 83.06 83 TYR A N 1
ATOM 637 C CA . TYR A 1 83 ? -3.233 15.429 -16.521 1.00 83.06 83 TYR A CA 1
ATOM 638 C C . TYR A 1 83 ? -4.250 15.187 -17.646 1.00 83.06 83 TYR A C 1
ATOM 640 O O . TYR A 1 83 ? -4.652 16.136 -18.319 1.00 83.06 83 TYR A O 1
ATOM 648 N N . CYS A 1 84 ? -4.697 13.943 -17.844 1.00 81.75 84 CYS A N 1
ATOM 649 C CA . CYS A 1 84 ? -5.726 13.614 -18.832 1.00 81.75 84 CYS A CA 1
ATOM 650 C C . CYS A 1 84 ? -7.043 14.348 -18.538 1.00 81.75 84 CYS A C 1
ATOM 652 O O . CYS A 1 84 ? -7.645 14.934 -19.443 1.00 81.75 84 CYS A O 1
ATOM 654 N N . ASP A 1 85 ? -7.449 14.382 -17.270 1.00 78.50 85 ASP A N 1
ATOM 655 C CA . ASP A 1 85 ? -8.626 15.117 -16.816 1.00 78.50 85 ASP A CA 1
ATOM 656 C C . ASP A 1 85 ? -8.481 16.628 -17.052 1.00 78.50 85 ASP A C 1
ATOM 658 O O . ASP A 1 85 ? -9.385 17.253 -17.615 1.00 78.50 85 ASP A O 1
ATOM 662 N N . ALA A 1 86 ? -7.334 17.209 -16.695 1.00 77.75 86 ALA A N 1
ATOM 663 C CA . ALA A 1 86 ? -7.021 18.622 -16.900 1.00 77.75 86 ALA A CA 1
ATOM 664 C C . ALA A 1 86 ? -7.057 19.011 -18.383 1.00 77.75 86 ALA A C 1
ATOM 666 O O . ALA A 1 86 ? -7.690 20.002 -18.756 1.00 77.75 86 ALA A O 1
ATOM 667 N N . ALA A 1 87 ? -6.421 18.203 -19.236 1.00 75.81 87 ALA A N 1
ATOM 668 C CA . ALA A 1 87 ? -6.384 18.406 -20.680 1.00 75.81 87 ALA A CA 1
ATOM 669 C C . ALA A 1 87 ? -7.792 18.369 -21.293 1.00 75.81 87 ALA A C 1
ATOM 671 O O . ALA A 1 87 ? -8.086 19.144 -22.201 1.00 75.81 87 ALA A O 1
ATOM 672 N N . SER A 1 88 ? -8.679 17.520 -20.765 1.00 75.69 88 SER A N 1
ATOM 673 C CA . SER A 1 88 ? -10.073 17.447 -21.215 1.00 75.69 88 SER A CA 1
ATOM 674 C C . SER A 1 88 ? -10.940 18.626 -20.743 1.00 75.69 88 SER A C 1
ATOM 676 O O . SER A 1 88 ? -11.872 19.015 -21.444 1.00 75.69 88 SER A O 1
ATOM 678 N N . LYS A 1 89 ? -10.639 19.208 -19.572 1.00 74.44 89 LYS A N 1
ATOM 679 C CA . LYS A 1 89 ? -11.471 20.226 -18.899 1.00 74.44 89 LYS A CA 1
ATOM 680 C C . LYS A 1 89 ? -10.940 21.663 -19.025 1.00 74.44 89 LYS A C 1
ATOM 682 O O . LYS A 1 89 ? -11.631 22.580 -18.591 1.00 74.44 89 LYS A O 1
ATOM 687 N N . MET A 1 90 ? -9.741 21.873 -19.586 1.00 60.25 90 MET A N 1
ATOM 688 C CA . MET A 1 90 ? -9.045 23.175 -19.671 1.00 60.25 90 MET A CA 1
ATOM 689 C C . MET A 1 90 ? -9.023 23.955 -18.339 1.00 60.25 90 MET A C 1
ATOM 691 O O . MET A 1 90 ? -9.137 25.180 -18.320 1.00 60.25 90 MET A O 1
ATOM 695 N N . ALA A 1 91 ? -8.895 23.249 -17.215 1.00 62.72 91 ALA A N 1
ATOM 696 C CA . ALA A 1 91 ? -8.946 23.835 -15.879 1.00 62.72 91 ALA A CA 1
ATOM 697 C C . ALA A 1 91 ? -7.579 23.780 -15.184 1.00 62.72 91 ALA A C 1
ATOM 699 O O . ALA A 1 91 ? -6.797 22.845 -15.381 1.00 62.72 91 ALA A O 1
ATOM 700 N N . ALA A 1 92 ? -7.306 24.771 -14.328 1.00 5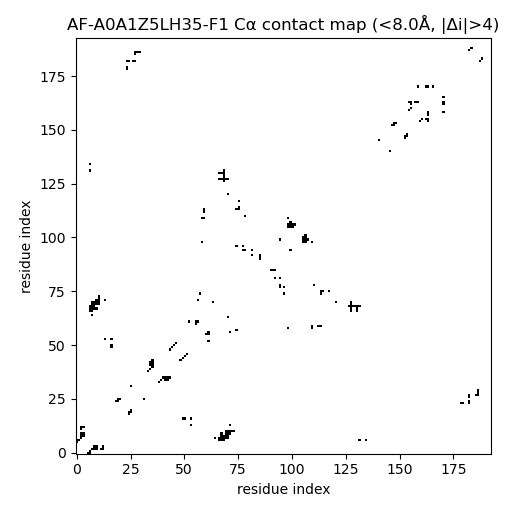8.34 92 ALA A N 1
ATOM 701 C CA . ALA A 1 92 ? -6.213 24.681 -13.366 1.00 58.34 92 ALA A CA 1
ATOM 702 C C . ALA A 1 92 ? -6.474 23.478 -12.454 1.00 58.34 92 ALA A C 1
ATOM 704 O O . ALA A 1 92 ? -7.557 23.361 -11.881 1.00 58.34 92 ALA A O 1
ATOM 705 N N . THR A 1 93 ? -5.506 22.570 -12.365 1.00 59.31 93 THR A N 1
ATOM 706 C CA . THR A 1 93 ? -5.690 21.308 -11.652 1.00 59.31 93 THR A CA 1
ATOM 707 C C . THR A 1 93 ? -4.675 21.213 -10.528 1.00 59.31 93 THR A C 1
ATOM 709 O O . THR A 1 93 ? -3.474 21.244 -10.775 1.00 59.31 93 THR A O 1
ATOM 712 N N . GLU A 1 94 ? -5.164 21.129 -9.294 1.00 63.91 94 GLU A N 1
ATOM 713 C CA . GLU A 1 94 ? -4.357 20.691 -8.157 1.00 63.91 94 GLU A CA 1
ATOM 714 C C . GLU A 1 94 ? -4.204 19.172 -8.281 1.00 63.91 94 GLU A C 1
ATOM 716 O O . GLU A 1 94 ? -5.219 18.471 -8.294 1.00 63.91 94 GLU A O 1
ATOM 721 N N . LEU A 1 95 ? -2.977 18.646 -8.384 1.00 63.91 95 LEU A N 1
ATOM 722 C CA . LEU A 1 95 ? -2.779 17.195 -8.507 1.00 63.91 95 LEU A CA 1
ATOM 723 C C . LEU A 1 95 ? -3.105 16.467 -7.189 1.00 63.91 95 LEU A C 1
ATOM 725 O O . LEU A 1 95 ? -3.176 15.239 -7.158 1.00 63.91 95 LEU A O 1
ATOM 729 N N . GLN A 1 96 ? -3.310 17.228 -6.103 1.00 67.88 96 GLN A N 1
ATOM 730 C CA . GLN A 1 96 ? -3.531 16.757 -4.733 1.00 67.88 96 GLN A CA 1
ATOM 731 C C . GLN A 1 96 ? -2.464 15.746 -4.297 1.00 67.88 96 GLN A C 1
ATOM 733 O O . GLN A 1 96 ? -2.713 14.864 -3.468 1.00 67.88 96 GLN A O 1
ATOM 738 N N . LEU A 1 97 ? -1.258 15.868 -4.855 1.00 72.44 97 LEU A N 1
ATOM 739 C CA . LEU A 1 97 ? -0.173 14.947 -4.561 1.00 72.44 97 LEU A CA 1
ATOM 740 C C . LEU A 1 97 ? 0.400 15.298 -3.184 1.00 72.44 97 LEU A C 1
ATOM 742 O O . LEU A 1 97 ? 0.528 16.480 -2.851 1.00 72.44 97 LEU A O 1
ATOM 746 N N . PRO A 1 98 ? 0.792 14.299 -2.372 1.00 67.50 98 PRO A N 1
ATOM 747 C CA . PRO A 1 98 ? 1.256 14.536 -1.005 1.00 67.50 98 PRO A CA 1
ATOM 748 C C . PRO A 1 98 ? 2.386 15.568 -0.885 1.00 67.50 98 PRO A C 1
ATOM 750 O O . PRO A 1 98 ? 2.480 16.240 0.139 1.00 67.50 98 PRO A O 1
ATOM 753 N N . TRP A 1 99 ? 3.227 15.694 -1.917 1.00 74.38 99 TRP A N 1
ATOM 754 C CA . TRP A 1 99 ? 4.419 16.540 -1.906 1.00 74.38 99 TRP A CA 1
ATOM 755 C C . TRP A 1 99 ? 4.227 17.950 -2.484 1.00 74.38 99 TRP A C 1
ATOM 757 O O . TRP A 1 99 ? 5.079 18.806 -2.247 1.00 74.38 99 TRP A O 1
ATOM 767 N N . GLU A 1 100 ? 3.109 18.242 -3.162 1.00 74.06 100 GLU A N 1
ATOM 768 C CA . GLU A 1 100 ? 2.834 19.585 -3.719 1.00 74.06 100 GLU A CA 1
ATOM 769 C C . GLU A 1 100 ? 2.799 20.669 -2.635 1.00 74.06 100 GLU A C 1
ATOM 771 O O . GLU A 1 100 ? 3.171 21.816 -2.866 1.00 74.06 100 GLU A O 1
ATOM 776 N N . ARG A 1 101 ? 2.353 20.296 -1.430 1.00 70.94 101 ARG A N 1
ATOM 777 C CA . ARG A 1 101 ? 2.176 21.213 -0.295 1.00 70.94 101 ARG A CA 1
ATOM 778 C C . ARG A 1 101 ? 3.355 21.225 0.675 1.00 70.94 101 ARG A C 1
ATOM 780 O O . ARG A 1 101 ? 3.378 22.054 1.579 1.00 70.94 101 ARG A O 1
ATOM 787 N N . THR A 1 102 ? 4.296 20.291 0.539 1.00 73.88 102 THR A N 1
ATOM 788 C CA . THR A 1 102 ? 5.384 20.097 1.513 1.00 73.88 102 THR A CA 1
ATOM 789 C C . THR A 1 102 ? 6.765 20.421 0.959 1.00 73.88 102 THR A C 1
ATOM 791 O O . THR A 1 102 ? 7.669 20.690 1.746 1.00 73.88 102 THR A O 1
ATOM 794 N N . ALA A 1 103 ? 6.955 20.379 -0.362 1.00 77.44 103 ALA A N 1
ATOM 795 C CA . ALA A 1 103 ? 8.237 20.668 -0.995 1.00 77.44 103 ALA A CA 1
ATOM 796 C C . ALA A 1 103 ? 8.389 22.166 -1.319 1.00 77.44 103 ALA A C 1
ATOM 798 O O . ALA A 1 103 ? 7.432 22.842 -1.693 1.00 77.44 103 ALA A O 1
ATOM 799 N N . SER A 1 104 ? 9.610 22.692 -1.187 1.00 81.12 104 SER A N 1
ATOM 800 C CA . SER A 1 104 ? 9.921 24.116 -1.405 1.00 81.12 104 SER A CA 1
ATOM 801 C C . SER A 1 104 ? 9.758 24.573 -2.857 1.00 81.12 104 SER A C 1
ATOM 803 O O . SER A 1 104 ? 9.584 25.758 -3.115 1.00 81.12 104 SER A O 1
ATOM 805 N N . ASP A 1 105 ? 9.842 23.639 -3.801 1.00 84.75 105 ASP A N 1
ATOM 806 C CA . ASP A 1 105 ? 9.676 23.840 -5.241 1.00 84.75 105 ASP A CA 1
ATOM 807 C C . ASP A 1 105 ? 8.257 23.483 -5.715 1.00 84.75 105 ASP A C 1
ATOM 809 O O . ASP A 1 105 ? 8.055 23.190 -6.893 1.00 84.75 105 ASP A O 1
ATOM 813 N N . TYR A 1 106 ? 7.286 23.442 -4.793 1.00 81.88 106 TYR A N 1
ATOM 814 C CA . TYR A 1 106 ? 5.923 22.955 -5.035 1.00 81.88 106 TYR A CA 1
ATOM 815 C C . TYR A 1 106 ? 5.873 21.518 -5.574 1.00 81.88 106 TYR A C 1
ATOM 817 O O . TYR A 1 106 ? 4.870 21.098 -6.148 1.00 81.88 106 TYR A O 1
ATOM 825 N N . GLY A 1 107 ? 6.949 20.741 -5.402 1.00 86.06 107 GLY A N 1
ATOM 826 C CA . GLY A 1 107 ? 6.973 19.344 -5.802 1.00 86.06 107 GLY A CA 1
ATOM 827 C C . GLY A 1 107 ? 7.311 19.088 -7.268 1.00 86.06 107 GLY A C 1
ATOM 828 O O . GLY A 1 107 ? 7.149 17.953 -7.726 1.00 86.06 107 GLY A O 1
ATOM 829 N N . LEU A 1 108 ? 7.764 20.105 -8.006 1.00 88.25 108 LEU A N 1
ATOM 830 C CA . LEU A 1 108 ? 8.063 20.006 -9.438 1.00 88.25 108 LEU A CA 1
ATOM 831 C C . LEU A 1 108 ? 9.192 19.013 -9.737 1.00 88.25 108 LEU A C 1
ATOM 833 O O . LEU A 1 108 ? 9.084 18.230 -10.683 1.00 88.25 108 LEU A O 1
ATOM 837 N N . GLN A 1 109 ? 10.247 18.990 -8.920 1.00 91.19 109 GLN A N 1
ATOM 838 C CA . GLN A 1 109 ? 11.340 18.030 -9.063 1.00 91.19 109 GLN A CA 1
ATOM 839 C C . GLN A 1 109 ? 10.843 16.593 -8.879 1.00 91.19 109 GLN A C 1
ATOM 841 O O . GLN A 1 109 ? 11.165 15.721 -9.684 1.00 91.19 109 GLN A O 1
ATOM 846 N N . LEU A 1 110 ? 10.023 16.349 -7.854 1.00 91.44 110 LEU A N 1
ATOM 847 C CA . LEU A 1 110 ? 9.437 15.031 -7.603 1.00 91.44 110 LEU A CA 1
ATOM 848 C C . LEU A 1 110 ? 8.491 14.607 -8.730 1.00 91.44 110 LEU A C 1
ATOM 850 O O . LEU A 1 110 ? 8.496 13.445 -9.130 1.00 91.44 110 LEU A O 1
ATOM 854 N N . LEU A 1 111 ? 7.713 15.543 -9.279 1.00 91.44 111 LEU A N 1
ATOM 855 C CA . LEU A 1 111 ? 6.859 15.285 -10.436 1.00 91.44 111 LEU A CA 1
ATOM 856 C C . LEU A 1 111 ? 7.681 14.829 -11.648 1.00 91.44 111 LEU A C 1
ATOM 858 O O . LEU A 1 111 ? 7.354 13.804 -12.249 1.00 91.44 111 LEU A O 1
ATOM 862 N N . LEU A 1 112 ? 8.768 15.537 -11.971 1.00 92.38 112 LEU A N 1
ATOM 863 C CA . LEU A 1 112 ? 9.668 15.146 -13.058 1.00 92.38 112 LEU A CA 1
ATOM 864 C C . LEU A 1 112 ? 10.272 13.757 -12.811 1.00 92.38 112 LEU A C 1
ATOM 866 O O . LEU A 1 112 ? 10.226 12.908 -13.699 1.00 92.38 112 LEU A O 1
ATOM 870 N N . GLN A 1 113 ? 10.757 13.493 -11.597 1.00 94.12 113 GLN A N 1
ATOM 871 C CA . GLN A 1 113 ? 11.333 12.195 -11.236 1.00 94.12 113 GLN A CA 1
ATOM 872 C C . GLN A 1 113 ? 10.327 11.045 -11.377 1.00 94.12 113 GLN A C 1
ATOM 874 O O . GLN A 1 113 ? 10.681 9.981 -11.884 1.00 94.12 113 GLN A O 1
ATOM 879 N N . HIS A 1 114 ? 9.061 11.238 -10.988 1.00 93.81 114 HIS A N 1
ATOM 880 C CA . HIS A 1 114 ? 8.019 10.222 -11.190 1.00 93.81 114 HIS A CA 1
ATOM 881 C C . HIS A 1 114 ? 7.759 9.947 -12.678 1.00 93.81 114 HIS A C 1
ATOM 883 O O . HIS A 1 114 ? 7.598 8.785 -13.058 1.00 93.81 114 HIS A O 1
ATOM 889 N N . LEU A 1 115 ? 7.775 10.973 -13.536 1.00 94.25 115 LEU A N 1
ATOM 890 C CA . LEU A 1 115 ? 7.628 10.814 -14.991 1.00 94.25 115 LEU A CA 1
ATOM 891 C C . LEU A 1 115 ? 8.833 10.095 -15.627 1.00 94.25 115 LEU A C 1
ATOM 893 O O . LEU A 1 115 ? 8.661 9.188 -16.451 1.00 94.25 115 LEU A O 1
ATOM 897 N N . GLU A 1 116 ? 10.054 10.445 -15.217 1.00 94.62 116 GLU A N 1
ATOM 898 C CA . GLU A 1 116 ? 11.287 9.769 -15.645 1.00 94.62 116 GLU A CA 1
ATOM 899 C C . GLU A 1 116 ? 11.290 8.294 -15.216 1.00 94.62 116 GLU A C 1
ATOM 901 O O . GLU A 1 116 ? 11.542 7.399 -16.034 1.00 94.62 116 GLU A O 1
ATOM 906 N N . ASN A 1 117 ? 10.910 8.024 -13.964 1.00 92.94 117 ASN A N 1
ATOM 907 C CA . ASN A 1 117 ? 10.734 6.672 -13.438 1.00 92.94 117 ASN A CA 1
ATOM 908 C C . ASN A 1 117 ? 9.672 5.892 -14.220 1.00 92.94 117 ASN A C 1
ATOM 910 O O . ASN A 1 117 ? 9.867 4.708 -14.493 1.00 92.94 117 ASN A O 1
ATOM 914 N N . GLY A 1 118 ? 8.587 6.539 -14.655 1.00 93.75 118 GLY A N 1
ATOM 915 C CA . GLY A 1 118 ? 7.588 5.923 -15.529 1.00 93.75 118 GLY A CA 1
ATOM 916 C C . GLY A 1 118 ? 8.182 5.410 -16.841 1.00 93.75 118 GLY A C 1
ATOM 917 O O . GLY A 1 118 ? 7.924 4.274 -17.245 1.00 93.75 118 GLY A O 1
ATOM 918 N N . THR A 1 119 ? 9.068 6.190 -17.462 1.00 94.25 119 THR A N 1
ATOM 919 C CA . THR A 1 119 ? 9.790 5.753 -18.668 1.00 94.25 119 THR A CA 1
ATOM 920 C C . THR A 1 119 ? 10.706 4.561 -18.374 1.00 94.25 119 THR A C 1
ATOM 922 O O . THR A 1 119 ? 10.763 3.607 -19.157 1.00 94.25 119 THR A O 1
ATOM 925 N N . ALA A 1 120 ? 11.410 4.580 -17.239 1.00 92.94 120 ALA A N 1
ATOM 926 C CA . ALA A 1 120 ? 12.257 3.467 -16.811 1.00 92.94 120 ALA A CA 1
ATOM 927 C C . ALA A 1 120 ? 11.445 2.183 -16.559 1.00 92.94 120 ALA A C 1
ATOM 929 O O . ALA A 1 120 ? 11.853 1.111 -17.009 1.00 92.94 120 ALA A O 1
ATOM 930 N N . ILE A 1 121 ? 10.273 2.292 -15.926 1.00 94.12 121 ILE A N 1
ATOM 931 C CA . ILE A 1 121 ? 9.349 1.176 -15.677 1.00 94.12 121 ILE A CA 1
ATOM 932 C C . ILE A 1 121 ? 8.926 0.516 -16.993 1.00 94.12 121 ILE A C 1
ATOM 934 O O . ILE A 1 121 ? 9.016 -0.706 -17.120 1.00 94.12 121 ILE A O 1
ATOM 938 N N . VAL A 1 122 ? 8.534 1.306 -17.998 1.00 94.56 122 VAL A N 1
ATOM 939 C CA . VAL A 1 122 ? 8.146 0.780 -19.320 1.00 94.56 122 VAL A CA 1
ATOM 940 C C . VAL A 1 122 ? 9.313 0.046 -19.984 1.00 94.56 122 VAL A C 1
ATOM 942 O O . VAL A 1 122 ? 9.137 -1.054 -20.514 1.00 94.56 122 VAL A O 1
ATOM 945 N N . ARG A 1 123 ? 10.529 0.601 -19.911 1.00 95.44 123 ARG A N 1
ATOM 946 C CA . ARG A 1 123 ? 11.739 -0.050 -20.448 1.00 95.44 123 ARG A CA 1
ATOM 947 C C . ARG A 1 123 ? 12.080 -1.359 -19.726 1.00 95.44 123 ARG A C 1
ATOM 949 O O . ARG A 1 123 ? 12.634 -2.257 -20.350 1.00 95.44 123 ARG A O 1
ATOM 956 N N . GLN A 1 124 ? 11.735 -1.485 -18.445 1.00 94.88 124 GLN A N 1
ATOM 957 C CA . GLN A 1 124 ? 12.050 -2.645 -17.602 1.00 94.88 124 GLN A CA 1
ATOM 958 C C . GLN A 1 124 ? 10.911 -3.676 -17.487 1.00 94.88 124 GLN A C 1
ATOM 960 O O . GLN A 1 124 ? 11.063 -4.661 -16.765 1.00 94.88 124 GLN A O 1
ATOM 965 N N . HIS A 1 125 ? 9.791 -3.512 -18.202 1.00 94.69 125 HIS A N 1
ATOM 966 C CA . HIS A 1 125 ? 8.619 -4.392 -18.058 1.00 94.69 125 HIS A CA 1
ATOM 967 C C . HIS A 1 125 ? 8.943 -5.890 -18.232 1.00 94.69 125 HIS A C 1
ATOM 969 O O . HIS A 1 125 ? 8.404 -6.727 -17.508 1.00 94.69 125 HIS A O 1
ATOM 975 N N . ALA A 1 126 ? 9.851 -6.236 -19.153 1.00 96.62 126 ALA A N 1
ATOM 976 C CA . ALA A 1 126 ? 10.272 -7.616 -19.388 1.00 96.62 126 ALA A CA 1
ATOM 977 C C . ALA A 1 126 ? 10.977 -8.222 -18.163 1.00 96.62 126 ALA A C 1
ATOM 979 O O . ALA A 1 126 ? 10.773 -9.393 -17.847 1.00 96.62 126 ALA A O 1
ATOM 980 N N . THR A 1 127 ? 11.751 -7.416 -17.432 1.00 96.31 127 THR A N 1
ATOM 981 C CA . THR A 1 127 ? 12.388 -7.821 -16.174 1.00 96.31 127 THR A CA 1
ATOM 982 C C . THR A 1 127 ? 11.345 -8.080 -15.092 1.00 96.31 127 THR A C 1
ATOM 984 O O . THR A 1 127 ? 11.417 -9.103 -14.420 1.00 96.31 127 THR A O 1
ATOM 987 N N . PHE A 1 128 ? 10.339 -7.210 -14.953 1.00 96.31 128 PHE A N 1
ATOM 988 C CA . PHE A 1 128 ? 9.259 -7.401 -13.974 1.00 96.31 128 PHE A CA 1
ATOM 989 C C . PHE A 1 128 ? 8.449 -8.667 -14.251 1.00 96.31 128 PHE A C 1
ATOM 991 O O . PHE A 1 128 ? 8.173 -9.429 -13.326 1.00 96.31 128 PHE A O 1
ATOM 998 N N . LYS A 1 129 ? 8.145 -8.931 -15.528 1.00 96.50 129 LYS A N 1
ATOM 999 C CA . LYS A 1 129 ? 7.490 -10.168 -15.966 1.00 96.50 129 LYS A CA 1
ATOM 1000 C C . LYS A 1 129 ? 8.343 -11.402 -15.659 1.00 96.50 129 LYS A C 1
ATOM 1002 O O . LYS A 1 129 ? 7.845 -12.355 -15.078 1.00 96.50 129 LYS A O 1
ATOM 1007 N N . ARG A 1 130 ? 9.636 -11.376 -15.993 1.00 97.19 130 ARG A N 1
ATOM 1008 C CA . ARG A 1 130 ? 10.549 -12.485 -15.678 1.00 97.19 130 ARG A CA 1
ATOM 1009 C C . ARG A 1 130 ? 10.624 -12.739 -14.170 1.00 97.19 130 ARG A C 1
ATOM 1011 O O . ARG A 1 130 ? 10.595 -13.886 -13.738 1.00 97.19 130 ARG A O 1
ATOM 1018 N N . ASN A 1 131 ? 10.734 -11.679 -13.370 1.00 95.94 131 ASN A N 1
ATOM 1019 C CA . ASN A 1 131 ? 10.784 -11.789 -11.916 1.00 95.94 131 ASN A CA 1
ATOM 1020 C C . ASN A 1 131 ? 9.501 -12.422 -11.365 1.00 95.94 131 ASN A C 1
ATOM 1022 O O . ASN A 1 131 ? 9.590 -13.300 -10.509 1.00 95.94 131 ASN A O 1
ATOM 1026 N N . SER A 1 132 ? 8.326 -12.025 -11.872 1.00 94.44 132 SER A N 1
ATOM 1027 C CA . SER A 1 132 ? 7.060 -12.609 -11.426 1.00 94.44 132 SER A CA 1
ATOM 1028 C C . SER A 1 132 ? 6.949 -14.081 -11.817 1.00 94.44 132 SER A C 1
ATOM 1030 O O . SER A 1 132 ? 6.598 -14.894 -10.968 1.00 94.44 132 SER A O 1
ATOM 1032 N N . GLU A 1 133 ? 7.326 -14.452 -13.041 1.00 95.12 133 GLU A N 1
ATOM 1033 C CA . GLU A 1 133 ? 7.362 -15.853 -13.484 1.00 95.12 133 GLU A CA 1
ATOM 1034 C C . GLU A 1 133 ? 8.239 -16.715 -12.563 1.00 95.12 133 GLU A C 1
ATOM 1036 O O . GLU A 1 133 ? 7.791 -17.768 -12.120 1.00 95.12 133 GLU A O 1
ATOM 1041 N N . ILE A 1 134 ? 9.431 -16.234 -12.187 1.00 94.69 134 ILE A N 1
ATOM 1042 C CA . ILE A 1 134 ? 10.332 -16.936 -11.254 1.00 94.69 134 ILE A CA 1
ATOM 1043 C C . ILE A 1 134 ? 9.708 -17.060 -9.857 1.00 94.69 134 ILE A C 1
ATOM 1045 O O . ILE A 1 134 ? 9.742 -18.129 -9.251 1.00 94.69 134 ILE A O 1
ATOM 1049 N N . VAL A 1 135 ? 9.135 -15.975 -9.326 1.00 93.69 135 VAL A N 1
ATOM 1050 C CA . VAL A 1 135 ? 8.512 -15.981 -7.991 1.00 93.69 135 VAL A CA 1
ATOM 1051 C C . VAL A 1 135 ? 7.310 -16.929 -7.940 1.00 93.69 135 VAL A C 1
ATOM 1053 O O . VAL A 1 135 ? 7.067 -17.540 -6.898 1.00 93.69 135 VAL A O 1
ATOM 1056 N N . PHE A 1 136 ? 6.572 -17.075 -9.045 1.00 90.88 136 PHE A N 1
ATOM 1057 C CA . PHE A 1 136 ? 5.344 -17.870 -9.110 1.00 90.88 136 PHE A CA 1
ATOM 1058 C C . PHE A 1 136 ? 5.504 -19.278 -9.709 1.00 90.88 136 PHE A C 1
ATOM 1060 O O . PHE A 1 136 ? 4.544 -20.042 -9.648 1.00 90.88 136 PHE A O 1
ATOM 1067 N N . GLU A 1 137 ? 6.687 -19.664 -10.204 1.00 91.38 137 GLU A N 1
ATOM 1068 C CA . GLU A 1 137 ? 6.935 -20.920 -10.943 1.00 91.38 137 GLU A CA 1
ATOM 1069 C C . GLU A 1 137 ? 6.400 -22.180 -10.236 1.00 91.38 137 GLU A C 1
ATOM 1071 O O . GLU A 1 137 ? 5.897 -23.095 -10.880 1.00 91.38 137 GLU A O 1
ATOM 1076 N N . ASN A 1 138 ? 6.450 -22.212 -8.901 1.00 88.06 138 ASN A N 1
ATOM 1077 C CA . ASN A 1 138 ? 6.021 -23.360 -8.092 1.00 88.06 138 ASN A CA 1
ATOM 1078 C C . ASN A 1 138 ? 4.971 -22.999 -7.033 1.00 88.06 138 ASN A C 1
ATOM 1080 O O . ASN A 1 138 ? 4.801 -23.698 -6.029 1.00 88.06 138 ASN A O 1
ATOM 1084 N N . VAL A 1 139 ? 4.272 -21.883 -7.229 1.00 88.94 139 VAL A N 1
ATOM 1085 C CA . VAL A 1 139 ? 3.286 -21.38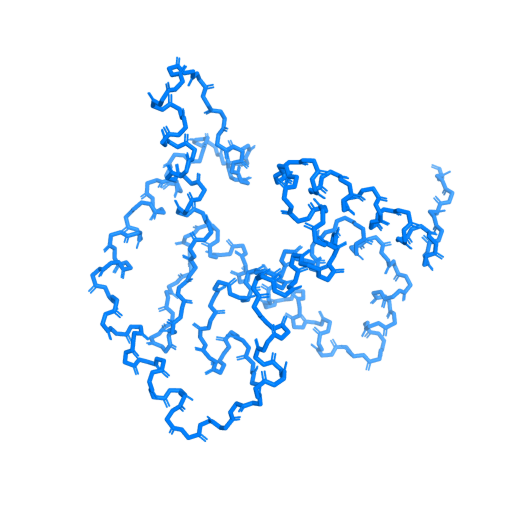9 -6.270 1.00 88.94 139 VAL A CA 1
ATOM 1086 C C . VAL A 1 139 ? 1.917 -21.944 -6.629 1.00 88.94 139 VAL A C 1
ATOM 1088 O O . VAL A 1 139 ? 1.339 -21.600 -7.655 1.00 88.94 139 VAL A O 1
ATOM 1091 N N . LYS A 1 140 ? 1.361 -22.771 -5.743 1.00 89.50 140 LYS A N 1
ATOM 1092 C CA . LYS A 1 140 ? -0.046 -23.167 -5.824 1.00 89.50 140 LYS A CA 1
ATOM 1093 C C . LYS A 1 140 ? -0.905 -22.064 -5.223 1.00 89.50 140 LYS A C 1
ATOM 1095 O O . LYS A 1 140 ? -0.773 -21.754 -4.039 1.00 89.50 140 LYS A O 1
ATOM 1100 N N . LEU A 1 141 ? -1.748 -21.471 -6.055 1.00 88.75 141 LEU A N 1
ATOM 1101 C CA . LEU A 1 141 ? -2.709 -20.457 -5.652 1.00 88.75 141 LEU A CA 1
ATOM 1102 C C . LEU A 1 141 ? -4.065 -21.130 -5.431 1.00 88.75 141 LEU A C 1
ATOM 1104 O O . LEU A 1 141 ? -4.436 -22.034 -6.171 1.00 88.75 141 LEU A O 1
ATOM 1108 N N . ASP A 1 142 ? -4.760 -20.718 -4.378 1.00 93.62 142 ASP A N 1
ATOM 1109 C CA . ASP A 1 142 ? -6.113 -21.181 -4.080 1.00 93.62 142 ASP A CA 1
ATOM 1110 C C . ASP A 1 142 ? -7.120 -20.301 -4.828 1.00 93.62 142 ASP A C 1
ATOM 1112 O O . ASP A 1 142 ? -7.098 -19.080 -4.670 1.00 93.62 142 ASP A O 1
ATOM 1116 N N . ASP A 1 143 ? -7.986 -20.908 -5.642 1.00 94.94 143 ASP A N 1
ATOM 1117 C CA . ASP A 1 143 ? -8.915 -20.174 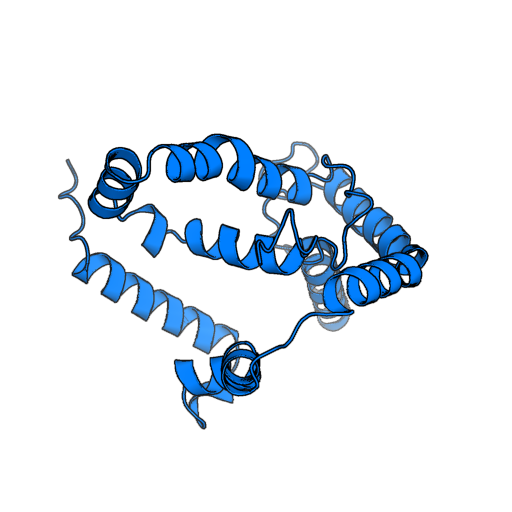-6.513 1.00 94.94 143 ASP A CA 1
ATOM 1118 C C . ASP A 1 143 ? -9.907 -19.313 -5.719 1.00 94.94 143 ASP A C 1
ATOM 1120 O O . ASP A 1 143 ? -10.209 -18.187 -6.115 1.00 94.94 143 ASP A O 1
ATOM 1124 N N . THR A 1 144 ? -10.354 -19.798 -4.556 1.00 95.12 144 THR A N 1
ATOM 1125 C CA . THR A 1 144 ? -11.265 -19.046 -3.678 1.00 95.12 144 THR A CA 1
ATOM 1126 C C . THR A 1 144 ? -10.561 -17.809 -3.123 1.00 95.12 144 THR A C 1
ATOM 1128 O O . THR A 1 144 ? -11.115 -16.710 -3.101 1.00 95.12 144 THR A O 1
ATOM 1131 N N . LEU A 1 145 ? -9.306 -17.960 -2.698 1.00 93.88 145 LEU A N 1
ATOM 1132 C CA . LEU A 1 145 ? -8.492 -16.850 -2.220 1.00 93.88 145 LEU A CA 1
ATOM 1133 C C . LEU A 1 145 ? -8.181 -15.851 -3.342 1.00 93.88 145 LEU A C 1
ATOM 1135 O O . LEU A 1 145 ? -8.195 -14.643 -3.099 1.00 93.88 145 LEU A O 1
ATOM 1139 N N . LEU A 1 146 ? -7.917 -16.330 -4.560 1.00 94.44 146 LEU A N 1
ATOM 1140 C CA . LEU A 1 146 ? -7.717 -15.469 -5.727 1.00 94.44 146 LEU A CA 1
ATOM 1141 C C . LEU A 1 146 ? -8.965 -14.645 -6.040 1.00 94.44 146 LEU A C 1
ATOM 1143 O O . LEU A 1 146 ? -8.841 -13.448 -6.309 1.00 94.44 146 LEU A O 1
ATOM 1147 N N . GLU A 1 147 ? -10.151 -15.247 -5.944 1.00 96.56 147 GLU A N 1
ATOM 1148 C CA . GLU A 1 147 ? -11.416 -14.541 -6.144 1.00 96.56 147 GLU A CA 1
ATOM 1149 C C . GLU A 1 147 ? -11.560 -13.365 -5.165 1.00 96.56 147 GLU A C 1
ATOM 1151 O O . GLU A 1 147 ? -11.837 -12.240 -5.593 1.00 96.56 147 GLU A O 1
ATOM 1156 N N . VAL A 1 148 ? -11.258 -13.583 -3.878 1.00 96.44 148 VAL A N 1
ATOM 1157 C CA . VAL A 1 148 ? -11.293 -12.544 -2.826 1.00 96.44 148 VAL A CA 1
ATOM 1158 C C . VAL A 1 148 ? -10.359 -11.365 -3.133 1.00 96.44 148 VAL A C 1
ATOM 1160 O O . VAL A 1 148 ? -10.655 -10.217 -2.782 1.00 96.44 148 VAL A O 1
ATOM 1163 N N . PHE A 1 149 ? -9.231 -11.617 -3.800 1.00 94.56 149 PHE A N 1
ATOM 1164 C CA . PHE A 1 149 ? -8.281 -10.572 -4.185 1.00 94.56 149 PHE A CA 1
ATOM 1165 C C . PHE A 1 149 ? -8.627 -9.856 -5.496 1.00 94.56 149 PHE A C 1
ATOM 1167 O O . PHE A 1 149 ? -7.934 -8.903 -5.860 1.00 94.56 149 PHE A O 1
ATOM 1174 N N . THR A 1 150 ? -9.707 -10.234 -6.184 1.00 97.25 150 THR A N 1
ATOM 1175 C CA . THR A 1 150 ? -10.163 -9.484 -7.359 1.00 97.25 150 THR A CA 1
ATOM 1176 C C . THR A 1 150 ? -10.863 -8.185 -6.959 1.00 97.25 150 THR A C 1
ATOM 1178 O O . THR A 1 150 ? -11.683 -8.137 -6.039 1.00 97.25 150 THR A O 1
ATOM 1181 N N . THR A 1 151 ? -10.594 -7.108 -7.701 1.00 96.00 151 THR A N 1
ATOM 1182 C CA . THR A 1 151 ? -11.265 -5.815 -7.487 1.00 96.00 151 THR A CA 1
ATOM 1183 C C . THR A 1 151 ? -12.778 -5.929 -7.678 1.00 96.00 151 THR A C 1
ATOM 1185 O O . THR A 1 151 ? -13.535 -5.281 -6.961 1.00 96.00 151 THR A O 1
ATOM 1188 N N . GLN A 1 152 ? -13.234 -6.780 -8.604 1.00 95.88 152 GLN A N 1
ATOM 1189 C CA . GLN A 1 152 ? -14.658 -7.034 -8.834 1.00 95.88 152 GLN A CA 1
ATOM 1190 C C . GLN A 1 152 ? -15.330 -7.643 -7.601 1.00 95.88 152 GLN A C 1
ATOM 1192 O O . GLN A 1 152 ? -16.359 -7.125 -7.161 1.00 95.88 152 GLN A O 1
ATOM 1197 N N . PHE A 1 153 ? -14.746 -8.697 -7.020 1.00 97.50 153 PHE A N 1
ATOM 1198 C CA . PHE A 1 153 ? -15.274 -9.296 -5.797 1.00 97.50 153 PHE A CA 1
ATOM 1199 C C . PHE A 1 153 ? -15.293 -8.276 -4.659 1.00 97.50 153 PHE A C 1
ATOM 1201 O O . PHE A 1 153 ? -16.322 -8.104 -4.015 1.00 97.50 153 PHE A O 1
ATOM 1208 N N . GLN A 1 154 ? -14.200 -7.536 -4.450 1.00 96.69 154 GLN A N 1
ATOM 1209 C CA . GLN A 1 154 ? -14.112 -6.526 -3.388 1.00 96.69 154 GLN A CA 1
ATOM 1210 C C . GLN A 1 154 ? -15.149 -5.407 -3.557 1.00 96.69 154 GLN A C 1
ATOM 1212 O O . GLN A 1 154 ? -15.759 -4.987 -2.573 1.00 96.69 154 GLN A O 1
ATOM 1217 N N . LEU A 1 155 ? -15.402 -4.960 -4.794 1.00 96.50 155 LEU A N 1
ATOM 1218 C CA . LEU A 1 155 ? -16.454 -3.987 -5.096 1.00 96.50 155 LEU A CA 1
ATOM 1219 C C . LEU A 1 155 ? -17.842 -4.531 -4.728 1.00 96.50 155 LEU A C 1
ATOM 1221 O O . LEU A 1 155 ? -18.621 -3.867 -4.040 1.00 96.50 155 LEU A O 1
ATOM 1225 N N . LEU A 1 156 ? -18.153 -5.752 -5.155 1.00 97.44 156 LEU A N 1
ATOM 1226 C CA . LEU A 1 156 ? -19.438 -6.382 -4.853 1.00 97.44 156 LEU A CA 1
ATOM 1227 C C . LEU A 1 156 ? -19.594 -6.694 -3.362 1.00 97.44 156 LEU A C 1
ATOM 1229 O O . LEU A 1 156 ? -20.687 -6.545 -2.824 1.00 97.44 156 LEU A O 1
ATOM 1233 N N . PHE A 1 157 ? -18.516 -7.070 -2.684 1.00 97.00 157 PHE A N 1
ATOM 1234 C CA . PHE A 1 157 ? -18.509 -7.349 -1.254 1.00 97.00 157 PHE A CA 1
ATOM 1235 C C . PHE A 1 157 ? -18.781 -6.088 -0.426 1.00 97.00 157 PHE A C 1
ATOM 1237 O O . PHE A 1 157 ? -19.602 -6.114 0.488 1.00 97.00 157 PHE A O 1
ATOM 1244 N N . LEU A 1 158 ? -18.126 -4.970 -0.757 1.00 96.88 158 LEU A N 1
ATOM 1245 C CA . LE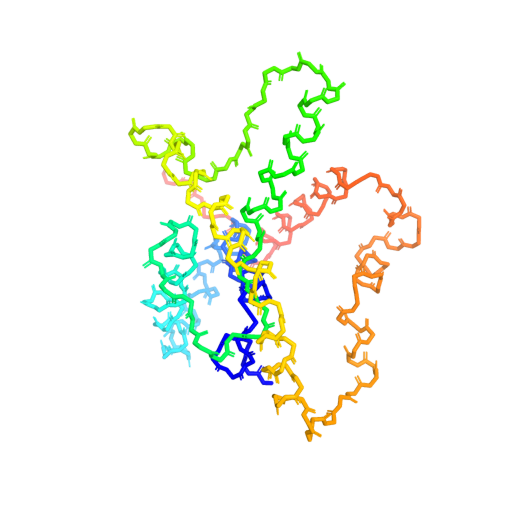U A 1 158 ? -18.265 -3.719 -0.007 1.00 96.88 158 LEU A CA 1
ATOM 1246 C C . LEU A 1 158 ? -19.597 -3.007 -0.269 1.00 96.88 158 LEU A C 1
ATOM 1248 O O . LEU A 1 158 ? -20.160 -2.412 0.651 1.00 96.88 158 LEU A O 1
ATOM 1252 N N . TRP A 1 159 ? -20.092 -3.035 -1.510 1.00 97.31 159 TRP A N 1
ATOM 1253 C CA . TRP A 1 159 ? -21.212 -2.182 -1.931 1.00 97.31 159 TRP A CA 1
ATOM 1254 C C . TRP A 1 159 ? -22.425 -2.942 -2.490 1.00 97.31 159 TRP A C 1
ATOM 1256 O O . TRP A 1 159 ? -23.465 -2.331 -2.757 1.00 97.31 159 TRP A O 1
ATOM 1266 N N . GLY A 1 160 ? -22.330 -4.259 -2.677 1.00 97.25 160 GLY A N 1
ATOM 1267 C CA . GLY A 1 160 ? -23.343 -5.051 -3.375 1.00 97.25 160 GLY A CA 1
ATOM 1268 C C . GLY A 1 160 ? -23.449 -4.702 -4.865 1.00 97.25 160 GLY A C 1
ATOM 1269 O O . GLY A 1 160 ? -22.847 -3.748 -5.356 1.00 97.25 160 GLY A O 1
ATOM 1270 N N . ALA A 1 161 ? -24.272 -5.452 -5.603 1.00 95.31 161 ALA A N 1
ATOM 1271 C CA . ALA A 1 161 ? -24.408 -5.288 -7.056 1.00 95.31 161 ALA A CA 1
ATOM 1272 C C . ALA A 1 161 ? -24.836 -3.871 -7.483 1.00 95.31 161 ALA A C 1
ATOM 1274 O O . ALA A 1 161 ? -24.295 -3.320 -8.437 1.00 95.31 161 ALA A O 1
ATOM 1275 N N . LYS A 1 162 ? -25.784 -3.256 -6.761 1.00 95.38 162 LYS A N 1
ATOM 1276 C CA . LYS A 1 162 ? -26.265 -1.900 -7.074 1.00 95.38 162 LYS A CA 1
ATOM 1277 C C . LYS A 1 162 ? -25.256 -0.824 -6.676 1.00 95.38 162 LYS A C 1
ATOM 1279 O O . LYS A 1 162 ? -25.020 0.100 -7.445 1.00 95.38 162 LYS A O 1
ATOM 1284 N N . GLY A 1 163 ? -24.655 -0.943 -5.492 1.00 95.12 163 GLY A N 1
ATOM 1285 C CA . GLY A 1 163 ? -23.706 0.050 -4.996 1.00 95.12 163 GLY A CA 1
ATOM 1286 C C . GLY A 1 163 ? -22.376 0.031 -5.751 1.00 95.12 163 GLY A C 1
ATOM 1287 O O . GLY A 1 163 ? -21.759 1.079 -5.905 1.00 95.12 163 GLY A O 1
ATOM 1288 N N . ALA A 1 164 ? -21.963 -1.119 -6.294 1.00 95.50 164 ALA A N 1
ATOM 1289 C CA . ALA A 1 164 ? -20.758 -1.226 -7.116 1.00 95.50 164 ALA A CA 1
ATOM 1290 C C . ALA A 1 164 ? -20.828 -0.390 -8.412 1.00 95.50 164 ALA A C 1
ATOM 1292 O O . ALA A 1 164 ? -19.789 0.034 -8.912 1.00 95.50 164 ALA A O 1
ATOM 1293 N N . ALA A 1 165 ? -22.030 -0.112 -8.931 1.00 94.44 165 ALA A N 1
ATOM 1294 C CA . ALA A 1 165 ? -22.233 0.704 -10.132 1.00 94.44 165 ALA A CA 1
ATOM 1295 C C . ALA A 1 165 ? -22.259 2.225 -9.864 1.00 94.44 165 ALA A C 1
ATOM 1297 O O . ALA A 1 165 ? -22.197 3.011 -10.807 1.00 94.44 165 ALA A O 1
ATOM 1298 N N . VAL A 1 166 ? -22.348 2.654 -8.599 1.00 96.38 166 VAL A N 1
ATOM 1299 C CA . VAL A 1 166 ? -22.337 4.079 -8.205 1.00 96.38 166 VAL A CA 1
ATOM 1300 C C . VAL A 1 166 ? -20.956 4.684 -8.460 1.00 96.38 166 VAL A C 1
ATOM 1302 O O . VAL A 1 166 ? -19.969 3.971 -8.354 1.00 96.38 166 VAL A O 1
ATOM 1305 N N . VAL A 1 167 ? -20.841 5.981 -8.760 1.00 95.56 167 VAL A N 1
ATOM 1306 C CA . VAL A 1 167 ? -19.547 6.643 -9.013 1.00 95.56 167 VAL A CA 1
ATOM 1307 C C . VAL A 1 167 ? -18.556 6.483 -7.846 1.00 95.56 167 VAL A C 1
ATOM 1309 O O . VAL A 1 167 ? -18.935 6.487 -6.673 1.00 95.56 167 VAL A O 1
ATOM 1312 N N . SER A 1 168 ? -17.262 6.349 -8.158 1.00 93.19 168 SER A N 1
ATOM 1313 C CA . SER A 1 168 ? -16.204 6.079 -7.170 1.00 93.19 168 SER A CA 1
ATOM 1314 C C . SER A 1 168 ? -16.163 7.098 -6.027 1.00 93.19 168 SER A C 1
ATOM 1316 O O . SER A 1 168 ? -16.055 6.693 -4.873 1.00 93.19 168 SER A O 1
ATOM 1318 N N . GLY A 1 169 ? -16.317 8.394 -6.319 1.00 93.56 169 GLY A N 1
ATOM 1319 C CA . GLY A 1 169 ? -16.300 9.459 -5.309 1.00 93.56 169 GLY A CA 1
ATOM 1320 C C . GLY A 1 169 ? -17.357 9.278 -4.213 1.00 93.56 169 GLY A C 1
ATOM 1321 O O . GLY A 1 169 ? -17.042 9.368 -3.026 1.00 93.56 169 GLY A O 1
ATOM 1322 N N . GLU A 1 170 ? -18.591 8.931 -4.588 1.00 96.06 170 GLU A N 1
ATOM 1323 C CA . GLU A 1 170 ? -19.668 8.652 -3.629 1.00 96.06 170 GLU A CA 1
ATOM 1324 C C . GLU A 1 170 ? -19.388 7.386 -2.815 1.00 96.06 170 GLU A C 1
ATOM 1326 O O . GLU A 1 170 ? -19.561 7.377 -1.592 1.00 96.06 170 GLU A O 1
ATOM 1331 N N . ARG A 1 171 ? -18.898 6.324 -3.470 1.00 97.12 171 ARG A N 1
ATOM 1332 C CA . ARG A 1 171 ? -18.529 5.074 -2.789 1.00 97.12 171 ARG A CA 1
ATOM 1333 C C . ARG A 1 171 ? -17.427 5.298 -1.755 1.00 97.12 171 ARG A C 1
ATOM 1335 O O . ARG A 1 171 ? -17.528 4.772 -0.645 1.00 97.12 171 ARG A O 1
ATOM 1342 N N . HIS A 1 172 ? -16.406 6.084 -2.096 1.00 95.88 172 HIS A N 1
ATOM 1343 C CA . HIS A 1 172 ? -15.300 6.419 -1.199 1.00 95.88 172 HIS A CA 1
ATOM 1344 C C . HIS A 1 172 ? -15.770 7.279 -0.022 1.00 95.88 172 HIS A C 1
ATOM 1346 O O . HIS A 1 172 ? -15.481 6.932 1.122 1.00 95.88 172 HIS A O 1
ATOM 1352 N N . SER A 1 173 ? -16.569 8.325 -0.272 1.00 96.75 173 SER A N 1
ATOM 1353 C CA . SER A 1 173 ? -17.146 9.156 0.797 1.00 96.75 173 SER A CA 1
ATOM 1354 C C . SER A 1 173 ? -18.0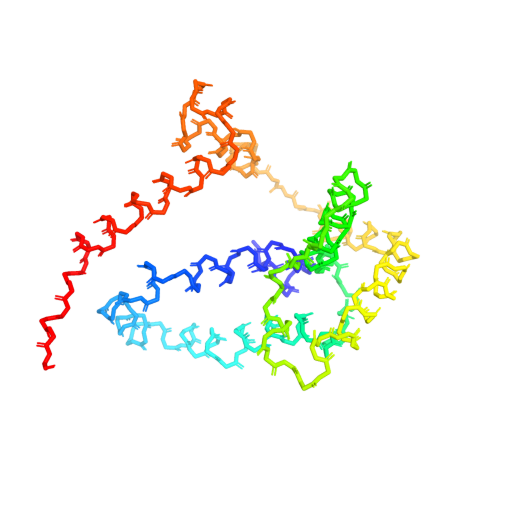12 8.329 1.750 1.00 96.75 173 SER A C 1
ATOM 1356 O O . SER A 1 173 ? -17.928 8.464 2.975 1.00 96.75 173 SER A O 1
ATOM 1358 N N . LYS A 1 174 ? -18.812 7.398 1.212 1.00 97.44 174 LYS A N 1
ATOM 1359 C CA . LYS A 1 174 ? -19.624 6.514 2.048 1.00 97.44 174 LYS A CA 1
ATOM 1360 C C . LYS A 1 174 ? -18.765 5.572 2.886 1.00 97.44 174 LYS A C 1
ATOM 1362 O O . LYS A 1 174 ? -19.062 5.378 4.066 1.00 97.44 174 LYS A O 1
ATOM 1367 N N . LEU A 1 175 ? -17.713 5.004 2.300 1.00 97.12 175 LEU A N 1
ATOM 1368 C CA . LEU A 1 175 ? -16.784 4.134 3.016 1.00 97.12 175 LEU A CA 1
ATOM 1369 C C . LEU A 1 175 ? -16.074 4.893 4.145 1.00 97.12 175 LEU A C 1
ATOM 1371 O O . LEU A 1 175 ? -15.979 4.372 5.253 1.00 97.12 175 LEU A O 1
ATOM 1375 N N . GLU A 1 176 ? -15.661 6.138 3.910 1.00 97.38 176 GLU A N 1
ATOM 1376 C CA . GLU A 1 176 ? -15.060 6.999 4.933 1.00 97.38 176 GLU A CA 1
ATOM 1377 C C . GLU A 1 176 ? -15.997 7.210 6.134 1.00 97.38 176 GLU A C 1
ATOM 1379 O O . GLU A 1 176 ? -15.579 7.049 7.286 1.00 97.38 176 GLU A O 1
ATOM 1384 N N . GLN A 1 177 ? -17.281 7.493 5.889 1.00 97.75 177 GLN A N 1
ATOM 1385 C CA . GLN A 1 177 ? -18.286 7.627 6.952 1.00 97.75 177 GLN A CA 1
ATOM 1386 C C . GLN A 1 177 ? -18.446 6.326 7.752 1.00 97.75 177 GLN A C 1
ATOM 1388 O O . GLN A 1 177 ? -18.475 6.353 8.985 1.00 97.75 177 GLN A O 1
ATOM 1393 N N . VAL A 1 178 ? -18.528 5.183 7.059 1.00 97.69 178 VAL A N 1
ATOM 1394 C CA . VAL A 1 178 ? -18.671 3.861 7.690 1.00 97.69 178 VAL A CA 1
ATOM 1395 C C . VAL A 1 178 ? -17.452 3.537 8.549 1.00 97.69 178 VAL A C 1
ATOM 1397 O O . VAL A 1 178 ? -17.608 3.207 9.724 1.00 97.69 178 VAL A O 1
ATOM 1400 N N . LEU A 1 179 ? -16.242 3.689 8.005 1.00 97.62 179 LEU A N 1
ATOM 1401 C CA . LEU A 1 179 ? -14.998 3.439 8.735 1.00 97.62 179 LEU A CA 1
ATOM 1402 C C . LEU A 1 179 ? -14.855 4.368 9.942 1.00 97.62 179 LEU A C 1
ATOM 1404 O O . LEU A 1 179 ? -14.389 3.936 10.994 1.00 97.62 179 LEU A O 1
ATOM 1408 N N . THR A 1 180 ? -15.286 5.625 9.824 1.00 97.62 180 THR A N 1
ATOM 1409 C CA . THR A 1 180 ? -15.248 6.588 10.934 1.00 97.62 180 THR A CA 1
ATOM 1410 C C . THR A 1 180 ? -16.188 6.160 12.059 1.00 97.62 180 THR A C 1
ATOM 1412 O O . THR A 1 180 ? -15.771 6.087 13.217 1.00 97.62 180 THR A O 1
ATOM 1415 N N . ALA A 1 181 ? -17.427 5.782 11.728 1.00 97.69 181 ALA A N 1
ATOM 1416 C CA . ALA A 1 181 ? -18.380 5.264 12.706 1.00 97.69 181 ALA A CA 1
ATOM 1417 C C . ALA A 1 181 ? -17.883 3.966 13.366 1.00 97.69 181 ALA A C 1
ATOM 1419 O O . ALA A 1 181 ? -17.975 3.816 14.585 1.00 97.69 181 ALA A O 1
ATOM 1420 N N . MET A 1 182 ? -17.316 3.038 12.586 1.00 97.69 182 MET A N 1
ATOM 1421 C CA . MET A 1 182 ? -16.735 1.799 13.112 1.00 97.69 182 MET A CA 1
ATOM 1422 C C . MET A 1 182 ? -15.542 2.074 14.027 1.00 97.69 182 MET A C 1
ATOM 1424 O O . MET A 1 182 ? -15.471 1.506 15.111 1.00 97.69 182 MET A O 1
ATOM 1428 N N . SER A 1 183 ? -14.649 2.984 13.639 1.00 97.44 183 SER A N 1
ATOM 1429 C CA . SER A 1 183 ? -13.493 3.374 14.447 1.00 97.44 183 SER A CA 1
ATOM 1430 C C . SER A 1 183 ? -13.909 3.926 15.812 1.00 97.44 183 SER A C 1
ATOM 1432 O O . SER A 1 183 ? -13.363 3.506 16.831 1.00 97.44 183 SER A O 1
ATOM 1434 N N . TYR A 1 184 ? -14.926 4.794 15.863 1.00 96.50 184 TYR A N 1
ATOM 1435 C CA . TYR A 1 184 ? -15.455 5.328 17.126 1.00 96.50 184 TYR A CA 1
ATOM 1436 C C . TYR A 1 184 ? -16.171 4.280 17.974 1.00 96.50 184 TYR A C 1
ATOM 1438 O O . TYR A 1 184 ? -16.125 4.356 19.200 1.00 96.50 184 TYR A O 1
ATOM 1446 N N . ARG A 1 185 ? -16.812 3.293 17.339 1.00 96.50 185 ARG A N 1
ATOM 1447 C CA . ARG A 1 185 ? -17.395 2.149 18.049 1.00 96.50 185 ARG A CA 1
ATOM 1448 C C . ARG A 1 185 ? -16.332 1.218 18.628 1.00 96.50 185 ARG A C 1
ATOM 1450 O O . ARG A 1 185 ? -16.561 0.666 19.697 1.00 96.50 185 ARG A O 1
ATOM 1457 N N . CYS A 1 186 ? -15.208 1.032 17.935 1.00 96.06 186 CYS A N 1
ATOM 1458 C CA . CYS A 1 186 ? -14.088 0.227 18.423 1.00 96.06 186 CYS A CA 1
ATOM 1459 C C . CYS A 1 186 ? -13.367 0.916 19.585 1.00 96.06 186 CYS A C 1
ATOM 1461 O O . CYS A 1 186 ? -13.113 0.291 20.610 1.00 96.06 186 CYS A O 1
ATOM 1463 N N . GLU A 1 187 ? -13.045 2.201 19.431 1.00 95.38 187 GLU A N 1
ATOM 1464 C CA . GLU A 1 187 ? -12.393 3.008 20.459 1.00 95.38 187 GLU A CA 1
ATOM 1465 C C . GLU A 1 187 ? -13.006 4.414 20.486 1.00 95.38 187 GLU A C 1
ATOM 1467 O O . GLU A 1 187 ? -12.794 5.234 19.577 1.00 95.38 187 GLU A O 1
ATOM 1472 N N . ALA A 1 188 ? -13.754 4.697 21.558 1.00 91.06 188 ALA A N 1
ATOM 1473 C CA . ALA A 1 188 ? -14.391 5.991 21.763 1.00 91.06 188 ALA A CA 1
ATOM 1474 C C . ALA A 1 188 ? -13.353 7.130 21.685 1.00 91.06 188 ALA A C 1
ATOM 1476 O O . ALA A 1 188 ? -12.214 6.972 22.137 1.00 91.06 188 ALA A O 1
ATOM 1477 N N . PRO A 1 189 ? -13.696 8.286 21.088 1.00 81.69 189 PRO A N 1
ATOM 1478 C CA . PRO A 1 189 ? -12.817 9.449 21.106 1.00 81.69 189 PRO A CA 1
ATOM 1479 C C . PRO A 1 189 ? -12.487 9.837 22.542 1.00 81.69 189 PRO A C 1
ATOM 1481 O O . PRO A 1 189 ? -13.368 9.921 23.392 1.00 81.69 189 PRO A O 1
ATOM 1484 N N . SER A 1 190 ? -11.195 10.052 22.806 1.00 70.81 190 SER A N 1
ATOM 1485 C CA . SER A 1 190 ? -10.767 10.626 24.075 1.00 70.81 190 SER A CA 1
ATOM 1486 C C . SER A 1 190 ? -11.490 11.961 24.262 1.00 70.81 190 SER A C 1
ATOM 1488 O O . SER A 1 190 ? -11.496 12.741 23.302 1.00 70.81 190 SER A O 1
ATOM 1490 N N . PRO A 1 191 ? -12.074 12.241 25.440 1.00 59.91 191 PRO A N 1
ATOM 1491 C CA . PRO A 1 191 ? -12.610 13.564 25.717 1.00 59.91 191 PRO A CA 1
ATOM 1492 C C . PRO A 1 191 ? -11.492 14.581 25.479 1.00 59.91 191 PRO A C 1
ATOM 1494 O O . PRO A 1 191 ? -10.357 14.372 25.914 1.00 59.91 191 PRO A O 1
ATOM 1497 N N . SER A 1 192 ? -11.787 15.616 24.695 1.00 52.31 192 SER A N 1
ATOM 1498 C CA . SER A 1 192 ? -10.880 16.742 24.486 1.00 52.31 192 SER A CA 1
ATOM 1499 C C . SER A 1 192 ? -10.518 17.324 25.851 1.00 52.31 192 SER A C 1
ATOM 1501 O O . SER A 1 192 ? -11.419 17.740 26.580 1.00 52.31 192 SER A O 1
ATOM 1503 N N . ALA A 1 193 ? -9.231 17.273 26.197 1.00 36.16 193 ALA A N 1
ATOM 1504 C CA . ALA A 1 193 ? -8.666 18.003 27.326 1.00 36.16 193 ALA A CA 1
ATOM 1505 C C . ALA A 1 193 ? -8.563 19.493 26.989 1.00 36.16 193 ALA A C 1
ATOM 1507 O O . ALA A 1 193 ? -8.323 19.793 25.794 1.00 36.16 193 ALA A O 1
#

Nearest PDB structures (foldseek):
  3t6g-assembly1_A  TM=9.661E-01  e=2.662E-08  Homo sapiens
  3t6g-assembly2_C  TM=9.572E-01  e=7.962E-08  Homo sapiens
  3t6a-assembly1_A  TM=8.865E-01  e=4.021E-07  Homo sapiens
  5lnc-assembly1_A  TM=1.868E-01  e=8.865E+00  Saccharomyces cerevisiae S288C

Foldseek 3Di:
DDCCPLQLNVQVLLVVLVVCVPPLNVPLVVVLVVCCVVVVVVSCCSVPPSNVVSVCLLQVNDDRDLLHLHHHCDLVVLLVVQVVVCVVVVDDTDSPRPQCVPDPVSCVVSNVSSVVVVVVCVVCNVSSNVSNCVSCVPDDDDPVVVCCPDPVNVLCVQQNPVGSPDDPVVSVVVVSVVSNVVSCVSPPDDPDD

Organism: Ornithodoros moubata (NCBI:txid6938)

Solvent-accessible surface area (backbone atoms only — not comparable to full-atom values): 11069 Å² total; per-residue (Å²): 131,52,48,52,82,70,48,13,24,38,42,63,39,47,55,54,53,51,55,60,61,32,69,54,53,61,65,37,57,69,60,54,49,49,39,44,73,78,38,41,68,59,44,49,42,42,67,72,46,51,53,52,48,56,50,29,57,74,64,72,71,52,81,80,62,92,65,34,32,34,66,78,47,65,71,47,51,52,53,50,54,47,47,54,51,26,70,74,63,79,48,93,70,82,80,81,50,87,44,45,83,71,38,98,70,50,27,52,68,58,53,52,50,40,53,53,48,49,55,52,49,64,76,39,45,67,57,20,51,51,38,40,50,64,72,45,72,84,59,86,78,56,68,70,62,53,46,64,71,32,68,68,48,46,37,37,71,76,42,33,80,73,48,51,72,48,59,67,69,61,52,50,56,52,49,52,53,50,46,45,56,49,30,41,70,76,47,67,77,75,79,85,127

Radius of gyration: 19.29 Å; Cα contacts (8 Å, |Δi|>4): 134; chains: 1; bounding box: 43×48×48 Å

Sequence (193 aa):
MDTKTAVGNLHGFTGIMQALSLTQIARLKATWLTLRQKHTVSALAYETKLRPTLRSMQDCSNPQAPNTCLPYLLSLITILETYCDAASKMAATELQLPWERTASDYGLQLLLQHLENGTAIVRQHATFKRNSEIVFENVKLDDTLLEVFTTQFQLLFLWGAKGAAVVSGERHSKLEQVLTAMSYRCEAPSPSA

Mean predicted aligned error: 5.6 Å

pLDDT: mean 90.19, std 10.16, range [36.16, 98.25]